Protein AF-A0A0R1Q2J9-F1 (afdb_monomer_lite)

pLDDT: mean 73.63, std 17.87, range [27.8, 95.81]

Sequence (312 aa):
MILTTNYDLLLEKVFPQYDSYIGQDSIKSNLNDFRIMKIHGSVNDPKSIVIDAADYNEFSVRQEYMVAKLLTYFVEYPIIFLGYSVSDDNIKKILNSVKKIMTSPKNVSIPKLENIFFVEWNDKQNPVLDSIPSEKIIDLGNGNGVKVNYIYLDEFKNLFTYISQNSIDVGVLKTVNKTIDNIIKSSSITNLEVDVASINYLKNPQMFLSLLQKPDMMLSLSTLKSANQLASEFPFTPTELAKKTHYSNWQLLYKDIDAISKKYSVDIRGTNNQFHASISGGINRYSKVALNLLLDHHNDESLAKYFVKSKQ

Foldseek 3Di:
DAEDCDAECPCCVVCVVAAEDFADPCVPDPDDPRHYYHHQGYPVDVVSHQDDPVSCVVSVVSVVVVLVSVLVVLQVAADEADPDDLPDLSNLVSVVVNCVVVDDPPDPDAEESERYEYEDEDPDPDDPVVPDDLWDWRDSDPPHTHIYGYHYDNDCVVVVCVVPVPDQDVVLVVLVVVVVVVQVVQVVPDDDPRPCVVVVCVVDVVSVVVLSPDPVVVVVSVVPDPLVVVCVQFVDFLQRLCVLLVHPGSVVVVVVLVVVCVVLVHDLQDAPDNFWHQDPPRGITGGVLVSVLSNCVVVVHDNVVSVDPPPD

Structure (mmCIF, N/CA/C/O backbone):
data_AF-A0A0R1Q2J9-F1
#
_entry.id   AF-A0A0R1Q2J9-F1
#
loop_
_atom_site.group_PDB
_atom_site.id
_atom_site.type_symbol
_atom_site.label_atom_id
_atom_site.label_alt_id
_atom_site.label_comp_id
_atom_site.label_asym_id
_atom_site.label_entity_id
_atom_site.label_seq_id
_atom_site.pdbx_PDB_ins_code
_atom_site.Cartn_x
_atom_site.Cartn_y
_atom_site.Cartn_z
_atom_site.occupancy
_atom_site.B_iso_or_equiv
_atom_site.auth_seq_id
_atom_site.auth_comp_id
_atom_site.auth_asym_id
_atom_site.auth_atom_id
_atom_site.pdbx_PDB_model_num
ATOM 1 N N . MET A 1 1 ? 1.074 1.468 -1.970 1.00 83.88 1 MET A N 1
ATOM 2 C CA . MET A 1 1 ? 0.633 1.835 -3.334 1.00 83.88 1 MET A CA 1
ATOM 3 C C . MET A 1 1 ? 1.174 0.841 -4.354 1.00 83.88 1 MET A C 1
ATOM 5 O O . MET A 1 1 ? 2.308 0.411 -4.201 1.00 83.88 1 MET A O 1
ATOM 9 N N . ILE A 1 2 ? 0.381 0.485 -5.366 1.00 89.75 2 ILE A N 1
ATOM 10 C CA . ILE A 1 2 ? 0.801 -0.310 -6.530 1.00 89.75 2 ILE A CA 1
ATOM 11 C C . ILE A 1 2 ? 0.569 0.540 -7.781 1.00 89.75 2 ILE A C 1
ATOM 13 O O . ILE A 1 2 ? -0.536 1.041 -7.982 1.00 89.75 2 ILE A O 1
ATOM 17 N N . LEU A 1 3 ? 1.598 0.704 -8.608 1.00 88.19 3 LEU A N 1
ATOM 18 C CA . LEU A 1 3 ? 1.521 1.381 -9.902 1.00 88.19 3 LEU A CA 1
ATOM 19 C C . LEU A 1 3 ? 1.681 0.334 -11.003 1.00 88.19 3 LEU A C 1
ATOM 21 O O . LEU A 1 3 ? 2.591 -0.488 -10.926 1.00 88.19 3 LEU A O 1
ATOM 25 N N . THR A 1 4 ? 0.815 0.345 -12.013 1.00 89.19 4 THR A N 1
ATOM 26 C CA . THR A 1 4 ? 0.883 -0.627 -13.106 1.00 89.19 4 THR A CA 1
ATOM 27 C C . THR A 1 4 ? 0.534 -0.016 -14.457 1.00 89.19 4 THR A C 1
ATOM 29 O O . THR A 1 4 ? -0.318 0.868 -14.572 1.00 89.19 4 THR A O 1
ATOM 32 N N . THR A 1 5 ? 1.199 -0.523 -15.489 1.00 87.56 5 THR A N 1
ATOM 33 C CA . THR A 1 5 ? 0.879 -0.310 -16.904 1.00 87.56 5 THR A CA 1
ATOM 34 C C . THR A 1 5 ? 0.039 -1.456 -17.475 1.00 87.56 5 THR A C 1
ATOM 36 O O . THR A 1 5 ? -0.272 -1.445 -18.660 1.00 87.56 5 THR A O 1
ATOM 39 N N . ASN A 1 6 ? -0.314 -2.455 -16.657 1.00 92.00 6 ASN A N 1
ATOM 40 C CA . ASN A 1 6 ? -1.120 -3.593 -17.082 1.00 92.00 6 ASN A CA 1
ATOM 41 C C . ASN A 1 6 ? -2.603 -3.216 -17.151 1.00 92.00 6 ASN A C 1
ATOM 43 O O . ASN A 1 6 ? -3.129 -2.510 -16.286 1.00 92.00 6 ASN A O 1
ATOM 47 N N . TYR A 1 7 ? -3.294 -3.749 -18.158 1.00 94.06 7 TYR A N 1
ATOM 48 C CA . TYR A 1 7 ? -4.704 -3.446 -18.409 1.00 94.06 7 TYR A CA 1
ATOM 49 C C . TYR A 1 7 ? -5.664 -4.370 -17.641 1.00 94.06 7 TYR A C 1
ATOM 51 O O . TYR A 1 7 ? -6.801 -3.980 -17.371 1.00 94.06 7 TYR A O 1
ATOM 59 N N . ASP A 1 8 ? -5.234 -5.582 -17.282 1.00 95.81 8 ASP A N 1
ATOM 60 C CA . ASP A 1 8 ? -6.052 -6.638 -16.665 1.00 95.81 8 ASP A CA 1
ATOM 61 C C . ASP A 1 8 ? -6.443 -6.356 -15.201 1.00 95.81 8 ASP A C 1
ATOM 63 O O . ASP A 1 8 ? -5.958 -5.405 -14.602 1.00 95.81 8 ASP A O 1
ATOM 67 N N . LEU A 1 9 ? -7.335 -7.174 -14.625 1.00 95.56 9 LEU A N 1
ATOM 68 C CA . LEU A 1 9 ? -7.875 -6.986 -13.266 1.00 95.56 9 LEU A CA 1
ATOM 69 C C . LEU A 1 9 ? -7.243 -7.898 -12.199 1.00 95.56 9 LEU A C 1
ATOM 71 O O . LEU A 1 9 ? -7.881 -8.191 -11.183 1.00 95.56 9 LEU A O 1
ATOM 75 N N . LEU A 1 10 ? -6.056 -8.459 -12.446 1.00 95.69 10 LEU A N 1
ATOM 76 C CA . LEU A 1 10 ? -5.452 -9.426 -11.527 1.00 95.69 10 LEU A CA 1
ATOM 77 C C . LEU A 1 10 ? -5.180 -8.802 -10.154 1.00 95.69 10 LEU A C 1
ATOM 79 O O . LEU A 1 10 ? -5.503 -9.406 -9.133 1.00 95.69 10 LEU A O 1
ATOM 83 N N . LEU A 1 11 ? -4.627 -7.590 -10.125 1.00 93.62 11 LEU A N 1
ATOM 84 C CA . LEU A 1 11 ? -4.278 -6.904 -8.881 1.00 93.62 11 LEU A CA 1
ATOM 85 C C . LEU A 1 11 ? -5.519 -6.592 -8.045 1.00 93.62 11 LEU A C 1
ATOM 87 O O . LEU A 1 11 ? -5.505 -6.777 -6.835 1.00 93.62 11 LEU A O 1
ATOM 91 N N . GLU A 1 12 ? -6.610 -6.183 -8.680 1.00 93.50 12 GLU A N 1
ATOM 92 C CA . GLU A 1 12 ? -7.884 -5.889 -8.029 1.00 93.50 12 GLU A CA 1
ATOM 93 C C . GLU A 1 12 ? -8.514 -7.151 -7.427 1.00 93.50 12 GLU A C 1
ATOM 95 O O . GLU A 1 12 ? -9.120 -7.095 -6.359 1.00 93.50 12 GLU A O 1
ATOM 100 N N . LYS A 1 13 ? -8.336 -8.307 -8.081 1.00 94.19 13 LYS A N 1
ATOM 101 C CA . LYS A 1 13 ? -8.788 -9.605 -7.560 1.00 94.19 13 LYS A CA 1
ATOM 102 C C . LYS A 1 13 ? -7.947 -10.082 -6.378 1.00 94.19 13 LYS A C 1
ATOM 104 O O . LYS A 1 13 ? -8.501 -10.623 -5.427 1.00 94.19 13 LYS A O 1
ATOM 109 N N . VAL A 1 14 ? -6.626 -9.905 -6.443 1.00 91.56 14 VAL A N 1
ATOM 110 C CA . VAL A 1 14 ? -5.696 -10.317 -5.377 1.00 91.56 14 VAL A CA 1
ATOM 111 C C . VAL A 1 14 ? -5.778 -9.375 -4.172 1.00 91.56 14 VAL A C 1
ATOM 113 O O . VAL A 1 14 ? -5.671 -9.819 -3.032 1.00 91.56 14 VAL A O 1
ATOM 116 N N . PHE A 1 15 ? -6.023 -8.085 -4.407 1.00 89.25 15 PHE A N 1
ATOM 117 C CA . PHE A 1 15 ? -6.072 -7.042 -3.386 1.00 89.25 15 PHE A CA 1
ATOM 118 C C . PHE A 1 15 ? -7.434 -6.325 -3.371 1.00 89.25 15 PHE A C 1
ATOM 120 O O . PHE A 1 15 ? -7.496 -5.116 -3.609 1.00 89.25 15 PHE A O 1
ATOM 127 N N . PRO A 1 16 ? -8.536 -7.015 -3.022 1.00 87.75 16 PRO A N 1
ATOM 128 C CA . PRO A 1 16 ? -9.886 -6.440 -3.073 1.00 87.75 16 PRO A CA 1
ATOM 129 C C . PRO A 1 16 ? -10.082 -5.260 -2.110 1.00 87.75 16 PRO A C 1
ATOM 131 O O . PRO A 1 16 ? -11.017 -4.478 -2.252 1.00 87.75 16 PRO A O 1
ATOM 134 N N . GLN A 1 17 ? -9.203 -5.124 -1.114 1.00 82.25 17 GLN A N 1
ATOM 135 C CA . GLN A 1 17 ? -9.223 -4.020 -0.160 1.00 82.25 17 GLN A CA 1
ATOM 136 C C . GLN A 1 17 ? -8.559 -2.741 -0.690 1.00 82.25 17 GLN A C 1
ATOM 138 O O . GLN A 1 17 ? -8.665 -1.707 -0.034 1.00 82.25 17 GLN A O 1
ATOM 143 N N . TYR A 1 18 ? -7.860 -2.775 -1.828 1.00 86.69 18 TYR A N 1
ATOM 144 C CA . TYR A 1 18 ? -7.212 -1.598 -2.408 1.00 86.69 18 TYR A CA 1
ATOM 145 C C . TYR A 1 18 ? -8.195 -0.829 -3.284 1.00 86.69 18 TYR A C 1
ATOM 147 O O . TYR A 1 18 ? -8.972 -1.417 -4.031 1.00 86.69 18 TYR A O 1
ATOM 155 N N . ASP A 1 19 ? -8.126 0.500 -3.225 1.00 84.88 19 ASP A N 1
ATOM 156 C CA . ASP A 1 19 ? -8.897 1.320 -4.159 1.00 84.88 19 ASP A CA 1
ATOM 157 C C . ASP A 1 19 ? -8.181 1.310 -5.518 1.00 84.88 19 ASP A C 1
ATOM 159 O O . ASP A 1 19 ? -6.993 1.637 -5.593 1.00 84.88 19 ASP A O 1
ATOM 163 N N . SER A 1 20 ? -8.879 0.905 -6.581 1.00 88.06 20 SER A N 1
ATOM 164 C CA . SER A 1 20 ? -8.341 0.892 -7.946 1.00 88.06 20 SER A CA 1
ATOM 165 C C . SER A 1 20 ? -8.750 2.155 -8.690 1.00 88.06 20 SER A C 1
ATOM 167 O O . SER A 1 20 ? -9.920 2.542 -8.684 1.00 88.06 20 SER A O 1
ATOM 169 N N . TYR A 1 21 ? -7.782 2.789 -9.344 1.00 86.88 21 TYR A N 1
ATOM 170 C CA . TYR A 1 21 ? -7.982 4.002 -10.116 1.00 86.88 21 TYR A CA 1
ATOM 171 C C . TYR A 1 21 ? -7.417 3.844 -11.522 1.00 86.88 21 TYR A C 1
ATOM 173 O O . TYR A 1 21 ? -6.274 3.418 -11.707 1.00 86.88 21 TYR A O 1
ATOM 181 N N . ILE A 1 22 ? -8.222 4.238 -12.504 1.00 86.69 22 ILE A N 1
ATOM 182 C CA . ILE A 1 22 ? -7.885 4.190 -13.924 1.00 86.69 22 ILE A CA 1
ATOM 183 C C . ILE A 1 22 ? -7.423 5.580 -14.362 1.00 86.69 22 ILE A C 1
ATOM 185 O O . ILE A 1 22 ? -8.063 6.585 -14.045 1.00 86.69 22 ILE A O 1
ATOM 189 N N . GLY A 1 23 ? -6.301 5.635 -15.076 1.00 76.69 23 GLY A N 1
ATOM 190 C CA . GLY A 1 23 ? -5.735 6.883 -15.568 1.00 76.69 23 GLY A CA 1
ATOM 191 C C . GLY A 1 23 ? -5.199 7.785 -14.452 1.00 76.69 23 GLY A C 1
ATOM 192 O O . GLY A 1 23 ? -4.792 7.336 -13.378 1.00 76.69 23 GLY A O 1
ATOM 193 N N . GLN A 1 24 ? -5.163 9.087 -14.736 1.00 64.44 24 GLN A N 1
ATOM 194 C CA . GLN A 1 24 ? -4.404 10.065 -13.950 1.00 64.44 24 GLN A CA 1
ATOM 195 C C . GLN A 1 24 ? -5.263 10.974 -13.050 1.00 64.44 24 GLN A C 1
ATOM 197 O O . GLN A 1 24 ? -4.723 11.752 -12.264 1.00 64.44 24 GLN A O 1
ATOM 202 N N . ASP A 1 25 ? -6.595 10.881 -13.102 1.00 58.81 25 ASP A N 1
ATOM 203 C CA . ASP A 1 25 ? -7.476 11.785 -12.340 1.00 58.81 25 ASP A CA 1
ATOM 204 C C . ASP A 1 25 ? -7.441 11.535 -10.822 1.00 58.81 25 ASP A C 1
ATOM 206 O O . ASP A 1 25 ? -7.652 12.447 -10.019 1.00 58.81 25 ASP A O 1
ATOM 210 N N . SER A 1 26 ? -7.056 10.328 -10.406 1.00 56.25 26 SER A N 1
ATOM 211 C CA . SER A 1 26 ? -6.885 9.947 -8.997 1.00 56.25 26 SER A CA 1
ATOM 212 C C . SER A 1 26 ? -5.698 10.622 -8.305 1.00 56.25 26 SER A C 1
ATOM 214 O O . SER A 1 26 ? -5.668 10.721 -7.073 1.00 56.25 26 SER A O 1
ATOM 216 N N . ILE A 1 27 ? -4.746 11.142 -9.085 1.00 56.78 27 ILE A N 1
ATOM 217 C CA . ILE A 1 27 ? -3.538 11.825 -8.610 1.00 56.78 27 ILE A CA 1
ATOM 218 C C . ILE A 1 27 ? -3.907 13.129 -7.889 1.00 56.78 27 ILE A C 1
ATOM 220 O O . ILE A 1 27 ? -3.200 13.536 -6.971 1.00 56.78 27 ILE A O 1
ATOM 224 N N . LYS A 1 28 ? -5.051 13.744 -8.215 1.00 51.94 28 LYS A N 1
ATOM 225 C CA . LYS A 1 28 ? -5.539 14.990 -7.592 1.00 51.94 28 LYS A CA 1
ATOM 226 C C . LYS A 1 28 ? -6.112 14.803 -6.185 1.00 51.94 28 LYS A C 1
ATOM 228 O O . LYS A 1 28 ? -6.358 15.779 -5.486 1.00 51.94 28 LYS A O 1
ATOM 233 N N . SER A 1 29 ? -6.339 13.564 -5.765 1.00 52.12 29 SER A N 1
ATOM 234 C CA . SER A 1 29 ? -7.028 13.261 -4.517 1.00 52.12 29 SER A CA 1
ATOM 235 C C . SER A 1 29 ? -6.038 12.904 -3.393 1.00 52.12 29 SER A C 1
ATOM 237 O O . SER A 1 29 ? -5.122 12.097 -3.588 1.00 52.12 29 SER A O 1
ATOM 239 N N . ASN A 1 30 ? -6.230 13.471 -2.193 1.00 51.28 30 ASN A N 1
ATOM 240 C CA . ASN A 1 30 ? -5.484 13.149 -0.956 1.00 51.28 30 ASN A CA 1
ATOM 241 C C . ASN A 1 30 ? -5.800 11.733 -0.412 1.00 51.28 30 ASN A C 1
ATOM 243 O O . ASN A 1 30 ? -5.660 11.458 0.775 1.00 51.28 30 ASN A O 1
ATOM 247 N N . LEU A 1 31 ? -6.296 10.829 -1.259 1.00 50.84 31 LEU A N 1
ATOM 248 C CA . LEU A 1 31 ? -7.012 9.628 -0.840 1.00 50.84 31 LEU A CA 1
ATOM 249 C C . LEU A 1 31 ? -6.079 8.438 -0.611 1.00 50.84 31 LEU A C 1
ATOM 251 O O . LEU A 1 31 ? -5.967 7.588 -1.482 1.00 50.84 31 LEU A O 1
ATOM 255 N N . ASN A 1 32 ? -5.475 8.348 0.575 1.00 56.25 32 ASN A N 1
ATOM 256 C CA . ASN A 1 32 ? -4.875 7.131 1.150 1.00 56.25 32 ASN A CA 1
ATOM 257 C C . ASN A 1 32 ? -3.694 6.482 0.373 1.00 56.25 32 ASN A C 1
ATOM 259 O O . ASN A 1 32 ? -3.635 6.452 -0.857 1.00 56.25 32 ASN A O 1
ATOM 263 N N . ASP A 1 33 ? -2.751 5.874 1.096 1.00 64.94 33 ASP A N 1
ATOM 264 C CA . ASP A 1 33 ? -1.560 5.225 0.504 1.00 64.94 33 ASP A CA 1
ATOM 265 C C . ASP A 1 33 ? -1.828 3.804 -0.055 1.00 64.94 33 ASP A C 1
ATOM 267 O O . ASP A 1 33 ? -0.962 3.163 -0.671 1.00 64.94 33 ASP A O 1
ATOM 271 N N . PHE A 1 34 ? -3.062 3.310 0.109 1.00 74.56 34 PHE A N 1
ATOM 272 C CA . PHE A 1 34 ? -3.503 1.951 -0.238 1.00 74.56 34 PHE A CA 1
ATOM 273 C C . PHE A 1 34 ? -4.303 1.905 -1.545 1.00 74.56 34 PHE A C 1
ATOM 275 O O . PHE A 1 34 ? -5.505 1.631 -1.556 1.00 74.56 34 PHE A O 1
ATOM 282 N N . ARG A 1 35 ? -3.631 2.195 -2.660 1.00 82.69 35 ARG A N 1
ATOM 283 C CA . ARG A 1 35 ? -4.258 2.261 -3.987 1.00 82.69 35 ARG A CA 1
ATOM 284 C C . ARG A 1 35 ? -3.525 1.453 -5.052 1.00 82.69 35 ARG A C 1
ATOM 286 O O . ARG A 1 35 ? -2.304 1.298 -4.962 1.00 82.69 35 ARG A O 1
ATOM 293 N N . ILE A 1 36 ? -4.278 0.988 -6.046 1.00 89.94 36 ILE A N 1
ATOM 294 C CA . ILE A 1 36 ? -3.793 0.469 -7.329 1.00 89.94 36 ILE A CA 1
ATOM 295 C C . ILE A 1 36 ? -4.019 1.566 -8.371 1.00 89.94 36 ILE A C 1
ATOM 297 O O . ILE A 1 36 ? -5.134 2.056 -8.533 1.00 89.94 36 ILE A O 1
ATOM 301 N N . MET A 1 37 ? -2.962 1.975 -9.060 1.00 88.00 37 MET A N 1
ATOM 302 C CA . MET A 1 37 ? -3.009 3.004 -10.094 1.00 88.00 37 MET A CA 1
ATOM 303 C C . MET A 1 37 ? -2.663 2.397 -11.446 1.00 88.00 37 MET A C 1
ATOM 305 O O . MET A 1 37 ? -1.539 1.935 -11.648 1.00 88.00 37 MET A O 1
ATOM 309 N N . LYS A 1 38 ? -3.625 2.424 -12.369 1.00 89.50 38 LYS A N 1
ATOM 310 C CA . LYS A 1 38 ? -3.498 1.862 -13.716 1.00 89.50 38 LYS A CA 1
ATOM 311 C C . LYS A 1 38 ? -3.287 2.981 -14.714 1.00 89.50 38 LYS A C 1
ATOM 313 O O . LYS A 1 38 ? -4.237 3.584 -15.215 1.00 89.50 38 LYS A O 1
ATOM 318 N N . ILE A 1 39 ? -2.023 3.305 -14.943 1.00 85.19 39 ILE A N 1
ATOM 319 C CA . ILE A 1 39 ? -1.654 4.534 -15.645 1.00 85.19 39 ILE A CA 1
ATOM 320 C C . ILE A 1 39 ? -1.839 4.438 -17.151 1.00 85.19 39 ILE A C 1
ATOM 322 O O . ILE A 1 39 ? -2.045 5.465 -17.771 1.00 85.19 39 ILE A O 1
ATOM 326 N N . HIS A 1 40 ? -1.840 3.240 -17.733 1.00 86.75 40 HIS A N 1
ATOM 327 C CA . HIS A 1 40 ? -2.132 3.044 -19.159 1.00 86.75 40 HIS A CA 1
ATOM 328 C C . HIS A 1 40 ? -3.585 2.614 -19.402 1.00 86.75 40 HIS A C 1
ATOM 330 O O . HIS A 1 40 ? -3.896 2.037 -20.435 1.00 86.75 40 HIS A O 1
ATOM 336 N N . GLY A 1 41 ? -4.482 2.855 -18.445 1.00 88.94 41 GLY A N 1
ATOM 337 C CA . GLY A 1 41 ? -5.881 2.465 -18.564 1.00 88.94 41 GLY A CA 1
ATOM 338 C C . GLY A 1 41 ? -6.172 1.044 -18.083 1.00 88.94 41 GLY A C 1
ATOM 339 O O . GLY A 1 41 ? -5.372 0.406 -17.397 1.00 88.94 41 GLY A O 1
ATOM 340 N N . SER A 1 42 ? -7.374 0.557 -18.381 1.00 93.69 42 SER A N 1
ATOM 341 C CA . SER A 1 42 ? -7.877 -0.722 -17.873 1.00 93.69 42 SER A CA 1
ATOM 342 C C . SER A 1 42 ? -8.869 -1.355 -18.839 1.00 93.69 42 SER A C 1
ATOM 344 O O . SER A 1 42 ? -9.627 -0.653 -19.498 1.00 93.69 42 SER A O 1
ATOM 346 N N . VAL A 1 43 ? -8.964 -2.686 -18.833 1.00 94.88 43 VAL A N 1
ATOM 347 C CA . VAL A 1 43 ? -10.002 -3.421 -19.581 1.00 94.88 43 VAL A CA 1
ATOM 348 C C . VAL A 1 43 ? -11.431 -3.061 -19.153 1.00 94.88 43 VAL A C 1
ATOM 350 O O . VAL A 1 43 ? -12.362 -3.251 -19.926 1.00 94.88 43 VAL A O 1
ATOM 353 N N . ASN A 1 44 ? -11.610 -2.516 -17.943 1.00 93.06 44 ASN A N 1
ATOM 354 C CA . ASN A 1 44 ? -12.907 -2.017 -17.469 1.00 93.06 44 ASN A CA 1
ATOM 355 C C . ASN A 1 44 ? -13.307 -0.667 -18.078 1.00 93.06 44 ASN A C 1
ATOM 357 O O . ASN A 1 44 ? -14.483 -0.318 -18.039 1.00 93.06 44 ASN A O 1
ATOM 361 N N . ASP A 1 45 ? -12.352 0.085 -18.623 1.00 91.25 45 ASP A N 1
ATOM 362 C CA . ASP A 1 45 ? -12.610 1.322 -19.357 1.00 91.25 45 ASP A CA 1
ATOM 363 C C . ASP A 1 45 ? -11.728 1.356 -20.613 1.00 91.25 45 ASP A C 1
ATOM 365 O O . ASP A 1 45 ? -10.657 1.970 -20.608 1.00 91.25 45 ASP A O 1
ATOM 369 N N . PRO A 1 46 ? -12.146 0.688 -21.702 1.00 91.50 46 PRO A N 1
ATOM 370 C CA . PRO A 1 46 ? -11.330 0.567 -22.905 1.00 91.50 46 PRO A CA 1
ATOM 371 C C . PRO A 1 46 ? -10.916 1.905 -23.528 1.00 91.50 46 PRO A C 1
ATOM 373 O O . PRO A 1 46 ? -9.891 1.964 -24.192 1.00 91.50 46 PRO A O 1
ATOM 376 N N . LYS A 1 47 ? -11.677 2.986 -23.300 1.00 89.19 47 LYS A N 1
ATOM 377 C CA . LYS A 1 47 ? -11.351 4.326 -23.817 1.00 89.19 47 LYS A CA 1
ATOM 378 C C . LYS A 1 47 ? -10.172 4.977 -23.094 1.00 89.19 47 LYS A C 1
ATOM 380 O O . LYS A 1 47 ? -9.627 5.951 -23.591 1.00 89.19 47 LYS A O 1
ATOM 385 N N . SER A 1 48 ? -9.811 4.466 -21.920 1.00 88.19 48 SER A N 1
ATOM 386 C CA . SER A 1 48 ? -8.661 4.931 -21.141 1.00 88.19 48 SER A CA 1
ATOM 387 C C . SER A 1 48 ? -7.341 4.265 -21.540 1.00 88.19 48 SER A C 1
ATOM 389 O O . SER A 1 48 ? -6.298 4.637 -21.002 1.00 88.19 48 SER A O 1
ATOM 391 N N . ILE A 1 49 ? -7.390 3.239 -22.400 1.00 90.75 49 ILE A N 1
ATOM 392 C CA . ILE A 1 49 ? -6.221 2.438 -22.761 1.00 90.75 49 ILE A CA 1
ATOM 393 C C . ILE A 1 49 ? -5.250 3.284 -23.579 1.00 90.75 49 ILE A C 1
ATOM 395 O O . ILE A 1 49 ? -5.641 3.897 -24.563 1.00 90.75 49 ILE A O 1
ATOM 399 N N . VAL A 1 50 ? -3.982 3.274 -23.171 1.00 86.62 50 VAL A N 1
ATOM 400 C CA . VAL A 1 50 ? -2.881 3.923 -23.889 1.00 86.62 50 VAL A CA 1
ATOM 401 C C . VAL A 1 50 ? -2.071 2.842 -24.584 1.00 86.62 50 VAL A C 1
ATOM 403 O O . VAL A 1 50 ? -1.399 2.066 -23.903 1.00 86.62 50 VAL A O 1
ATOM 406 N N . ILE A 1 51 ? -2.143 2.763 -25.913 1.00 88.44 51 ILE A N 1
ATOM 407 C CA . ILE A 1 51 ? -1.457 1.705 -26.667 1.00 88.44 51 ILE A CA 1
ATOM 408 C C . ILE A 1 51 ? -0.750 2.212 -27.920 1.00 88.44 51 ILE A C 1
ATOM 410 O O . ILE A 1 51 ? 0.324 1.700 -28.245 1.00 88.44 51 ILE A O 1
ATOM 414 N N . ASP A 1 52 ? -1.311 3.203 -28.613 1.00 86.88 52 ASP A N 1
ATOM 415 C CA . ASP A 1 52 ? -0.744 3.712 -29.857 1.00 86.88 52 ASP A CA 1
ATOM 416 C C . ASP A 1 52 ? -0.036 5.066 -29.689 1.00 86.88 52 ASP A C 1
ATOM 418 O O . ASP A 1 52 ? -0.086 5.720 -28.648 1.00 86.88 52 ASP A O 1
ATOM 422 N N . ALA A 1 53 ? 0.683 5.492 -30.729 1.00 84.75 53 ALA A N 1
ATOM 423 C CA . ALA A 1 53 ? 1.461 6.727 -30.685 1.00 84.75 53 ALA A CA 1
ATOM 424 C C . ALA A 1 53 ? 0.600 7.983 -30.449 1.00 84.75 53 ALA A C 1
ATOM 426 O O . ALA A 1 53 ? 1.092 8.947 -29.860 1.00 84.75 53 ALA A O 1
ATOM 427 N N . ALA A 1 54 ? -0.655 7.996 -30.907 1.00 85.06 54 ALA A N 1
ATOM 428 C CA . ALA A 1 54 ? -1.562 9.112 -30.669 1.00 85.06 54 ALA A CA 1
ATOM 429 C C . ALA A 1 54 ? -1.969 9.157 -29.192 1.00 85.06 54 ALA A C 1
ATOM 431 O O . ALA A 1 54 ? -1.871 10.223 -28.579 1.00 85.06 54 ALA A O 1
ATOM 432 N N . ASP A 1 55 ? -2.286 8.001 -28.603 1.00 82.44 55 ASP A N 1
ATOM 433 C CA . ASP A 1 55 ? -2.573 7.882 -27.174 1.00 82.44 55 ASP A CA 1
ATOM 434 C C . ASP A 1 55 ? -1.380 8.351 -26.336 1.00 82.44 55 ASP A C 1
ATOM 436 O O . ASP A 1 55 ? -1.541 9.127 -25.397 1.00 82.44 55 ASP A O 1
ATOM 440 N N . TYR A 1 56 ? -0.157 7.934 -26.689 1.00 78.75 56 TYR A N 1
ATOM 441 C CA . TYR A 1 56 ? 1.059 8.364 -25.991 1.00 78.75 56 TYR A CA 1
ATOM 442 C C . TYR A 1 56 ? 1.285 9.877 -26.083 1.00 78.75 56 TYR A C 1
ATOM 444 O O . TYR A 1 56 ? 1.716 10.491 -25.104 1.00 78.75 56 TYR A O 1
ATOM 452 N N . ASN A 1 57 ? 0.976 10.496 -27.225 1.00 79.88 57 ASN A N 1
ATOM 453 C CA . ASN A 1 57 ? 1.082 11.945 -27.384 1.00 79.88 57 ASN A CA 1
ATOM 454 C C . ASN A 1 57 ? 0.072 12.681 -26.493 1.00 79.88 57 ASN A C 1
ATOM 456 O O . ASN A 1 57 ? 0.458 13.623 -25.799 1.00 79.88 57 ASN A O 1
ATOM 460 N N . GLU A 1 58 ? -1.184 12.232 -26.439 1.00 75.94 58 GLU A N 1
ATOM 461 C CA . GLU A 1 58 ? -2.197 12.802 -25.539 1.00 75.94 58 GLU A CA 1
ATOM 462 C C . GLU A 1 58 ? -1.846 12.560 -24.059 1.00 75.94 58 GLU A C 1
ATOM 464 O O . GLU A 1 58 ? -2.003 13.438 -23.203 1.00 75.94 58 GLU A O 1
ATOM 469 N N . PHE A 1 59 ? -1.290 11.386 -23.762 1.00 72.69 59 PHE A N 1
ATOM 470 C CA . PHE A 1 59 ? -0.866 10.984 -22.428 1.00 72.69 59 PHE A CA 1
ATOM 471 C C . PHE A 1 59 ? 0.337 11.785 -21.913 1.00 72.69 59 PHE A C 1
ATOM 473 O O . PHE A 1 59 ? 0.390 12.109 -20.721 1.00 72.69 59 PHE A O 1
ATOM 480 N N . SER A 1 60 ? 1.282 12.134 -22.793 1.00 69.06 60 SER A N 1
ATOM 481 C CA . SER A 1 60 ? 2.553 12.789 -22.446 1.00 69.06 60 SER A CA 1
ATOM 482 C C . SER A 1 60 ? 2.372 14.092 -21.658 1.00 69.06 60 SER A C 1
ATOM 484 O O . SER A 1 60 ? 3.060 14.314 -20.662 1.00 69.06 60 SER A O 1
ATOM 486 N N . VAL A 1 61 ? 1.374 14.907 -22.018 1.00 62.91 61 VAL A N 1
ATOM 487 C CA . VAL A 1 61 ? 1.079 16.190 -21.354 1.00 62.91 61 VAL A CA 1
ATOM 488 C C . VAL A 1 61 ? 0.659 15.986 -19.897 1.00 62.91 61 VAL A C 1
ATOM 490 O O . VAL A 1 61 ? 0.992 16.781 -19.021 1.00 62.91 61 VAL A O 1
ATOM 493 N N . ARG A 1 62 ? -0.071 14.906 -19.606 1.00 66.12 62 ARG A N 1
ATOM 494 C CA . ARG A 1 62 ? -0.521 14.599 -18.241 1.00 66.12 62 ARG A CA 1
ATOM 495 C C . ARG A 1 62 ? 0.554 13.830 -17.451 1.00 66.12 62 ARG A C 1
ATOM 497 O O . ARG A 1 62 ? 0.684 14.012 -16.239 1.00 66.12 62 ARG A O 1
ATOM 504 N N . GLN A 1 63 ? 1.383 13.044 -18.146 1.00 69.50 63 GLN A N 1
ATOM 505 C CA . GLN A 1 63 ? 2.474 12.245 -17.579 1.00 69.50 63 GLN A CA 1
ATOM 506 C C . GLN A 1 63 ? 3.464 13.076 -16.747 1.00 69.50 63 GLN A C 1
ATOM 508 O O . GLN A 1 63 ? 3.921 12.597 -15.710 1.00 69.50 63 GLN A O 1
ATOM 513 N N . GLU A 1 64 ? 3.772 14.315 -17.141 1.00 71.19 64 GLU A N 1
ATOM 514 C CA . GLU A 1 64 ? 4.710 15.179 -16.405 1.00 71.19 64 GLU A CA 1
ATOM 515 C C . GLU A 1 64 ? 4.257 15.451 -14.963 1.00 71.19 64 GLU A C 1
ATOM 517 O O . GLU A 1 64 ? 5.053 15.346 -14.026 1.00 71.19 64 GLU A O 1
ATOM 522 N N . TYR A 1 65 ? 2.964 15.723 -14.759 1.00 72.62 65 TYR A N 1
ATOM 523 C CA . TYR A 1 65 ? 2.398 15.945 -13.427 1.00 72.62 65 TYR A CA 1
ATOM 524 C C . TYR A 1 65 ? 2.461 14.679 -12.567 1.00 72.62 65 TYR A C 1
ATOM 526 O O . TYR A 1 65 ? 2.838 14.726 -11.393 1.00 72.62 65 TYR A O 1
ATOM 534 N N . MET A 1 66 ? 2.131 13.529 -13.161 1.00 73.00 66 MET A N 1
ATOM 535 C CA . MET A 1 66 ? 2.232 12.236 -12.491 1.00 73.00 66 MET A CA 1
ATOM 536 C C . MET A 1 66 ? 3.672 11.931 -12.081 1.00 73.00 66 MET A C 1
ATOM 538 O O . MET A 1 66 ? 3.909 11.557 -10.936 1.00 73.00 66 MET A O 1
ATOM 542 N N . VAL A 1 67 ? 4.632 12.121 -12.986 1.00 74.00 67 VAL A N 1
ATOM 543 C CA . VAL A 1 67 ? 6.059 11.913 -12.716 1.00 74.00 67 VAL A CA 1
ATOM 544 C C . VAL A 1 67 ? 6.538 12.832 -11.594 1.00 74.00 67 VAL A C 1
ATOM 546 O O . VAL A 1 67 ? 7.214 12.360 -10.684 1.00 74.00 67 VAL A O 1
ATOM 549 N N . ALA A 1 68 ? 6.145 14.109 -11.601 1.00 76.06 68 ALA A N 1
ATOM 550 C CA . ALA A 1 68 ? 6.498 15.054 -10.544 1.00 76.06 68 ALA A CA 1
ATOM 551 C C . ALA A 1 68 ? 5.956 14.628 -9.169 1.00 76.06 68 ALA A C 1
ATOM 553 O O . ALA A 1 68 ? 6.679 14.707 -8.177 1.00 76.06 68 ALA A O 1
ATOM 554 N N . LYS A 1 69 ? 4.715 14.125 -9.100 1.00 75.31 69 LYS A N 1
ATOM 555 C CA . LYS A 1 69 ? 4.148 13.615 -7.843 1.00 75.31 69 LYS A CA 1
ATOM 556 C C . LYS A 1 69 ? 4.761 12.280 -7.424 1.00 75.31 69 LYS A C 1
ATOM 558 O O . LYS A 1 69 ? 4.955 12.046 -6.240 1.00 75.31 69 LYS A O 1
ATOM 563 N N . LEU A 1 70 ? 5.082 11.402 -8.372 1.00 78.00 70 LEU A N 1
ATOM 564 C CA . LEU A 1 70 ? 5.770 10.148 -8.073 1.00 78.00 70 LEU A CA 1
ATOM 565 C C . LEU A 1 70 ? 7.187 10.401 -7.558 1.00 78.00 70 LEU A C 1
ATOM 567 O O . LEU A 1 70 ? 7.640 9.668 -6.690 1.00 78.00 70 LEU A O 1
ATOM 571 N N . LEU A 1 71 ? 7.861 11.456 -8.022 1.00 81.25 71 LEU A N 1
ATOM 572 C CA . LEU A 1 71 ? 9.218 11.806 -7.605 1.00 81.25 71 LEU A CA 1
ATOM 573 C C . LEU A 1 71 ? 9.381 11.872 -6.079 1.00 81.25 71 LEU A C 1
ATOM 575 O O . LEU A 1 71 ? 10.399 11.417 -5.566 1.00 81.25 71 LEU A O 1
ATOM 579 N N . THR A 1 72 ? 8.384 12.390 -5.354 1.00 79.94 72 THR A N 1
ATOM 580 C CA . THR A 1 72 ? 8.427 12.439 -3.883 1.00 79.94 72 THR A CA 1
ATOM 581 C C . THR A 1 72 ? 8.433 11.031 -3.297 1.00 79.94 72 THR A C 1
ATOM 583 O O . THR A 1 72 ? 9.267 10.725 -2.450 1.00 79.94 72 THR A O 1
ATOM 586 N N . TYR A 1 73 ? 7.617 10.121 -3.841 1.00 82.12 73 TYR A N 1
ATOM 587 C CA . TYR A 1 73 ? 7.619 8.718 -3.429 1.00 82.12 73 TYR A CA 1
ATOM 588 C C . TYR A 1 73 ? 8.966 8.033 -3.680 1.00 82.12 73 TYR A C 1
ATOM 590 O O . TYR A 1 73 ? 9.412 7.248 -2.849 1.00 82.12 73 TYR A O 1
ATOM 598 N N . PHE A 1 74 ? 9.630 8.357 -4.793 1.00 83.06 74 PHE A N 1
ATOM 599 C CA . PHE A 1 74 ? 10.966 7.844 -5.114 1.00 83.06 74 PHE A CA 1
ATOM 600 C C . PHE A 1 74 ? 12.067 8.326 -4.171 1.00 83.06 74 PHE A C 1
ATOM 602 O O . PHE A 1 74 ? 13.140 7.731 -4.163 1.00 83.06 74 PHE A O 1
ATOM 609 N N . VAL A 1 75 ? 11.835 9.388 -3.404 1.00 82.44 75 VAL A N 1
ATOM 610 C CA . VAL A 1 75 ? 12.778 9.875 -2.392 1.00 82.44 75 VAL A CA 1
ATOM 611 C C . VAL A 1 75 ? 12.408 9.344 -1.005 1.00 82.44 75 VAL A C 1
ATOM 613 O O . VAL A 1 75 ? 13.292 9.031 -0.214 1.00 82.44 75 VAL A O 1
ATOM 616 N N . GLU A 1 76 ? 11.113 9.228 -0.711 1.00 83.25 76 GLU A N 1
ATOM 617 C CA . GLU A 1 76 ? 10.604 8.966 0.640 1.00 83.25 76 GLU A CA 1
ATOM 618 C C . GLU A 1 76 ? 10.398 7.481 0.958 1.00 83.25 76 GLU A C 1
ATOM 620 O O . GLU A 1 76 ? 10.521 7.084 2.117 1.00 83.25 76 GLU A O 1
ATOM 625 N N . TYR A 1 77 ? 10.093 6.651 -0.043 1.00 85.19 77 TYR A N 1
ATOM 626 C CA . TYR A 1 77 ? 9.700 5.259 0.173 1.00 85.19 77 TYR A CA 1
ATOM 627 C C . TYR A 1 77 ? 10.587 4.271 -0.595 1.00 85.19 77 TYR A C 1
ATOM 629 O O . TYR A 1 77 ? 11.135 4.603 -1.651 1.00 85.19 77 TYR A O 1
ATOM 637 N N . PRO A 1 78 ? 10.719 3.025 -0.100 1.00 88.19 78 PRO A N 1
ATOM 638 C CA . PRO A 1 78 ? 11.266 1.929 -0.884 1.00 88.19 78 PRO A CA 1
ATOM 639 C C . PRO A 1 78 ? 10.386 1.624 -2.101 1.00 88.19 78 PRO A C 1
ATOM 641 O O . PRO A 1 78 ? 9.168 1.489 -1.976 1.00 88.19 78 PRO A O 1
ATOM 644 N N . ILE A 1 79 ? 11.005 1.468 -3.270 1.00 89.25 79 ILE A N 1
ATOM 645 C CA . ILE A 1 79 ? 10.325 1.144 -4.527 1.00 89.25 79 ILE A CA 1
ATOM 646 C C . ILE A 1 79 ? 10.873 -0.159 -5.084 1.00 89.25 79 ILE A C 1
ATOM 648 O O . ILE A 1 79 ? 12.081 -0.313 -5.254 1.00 89.25 79 ILE A O 1
ATOM 652 N N . ILE A 1 80 ? 9.960 -1.073 -5.409 1.00 91.06 80 ILE A N 1
ATOM 653 C CA . ILE A 1 80 ? 10.269 -2.359 -6.029 1.00 91.06 80 ILE A CA 1
ATOM 654 C C . ILE A 1 80 ? 9.687 -2.370 -7.442 1.00 91.06 80 ILE A C 1
ATOM 656 O O . ILE A 1 80 ? 8.472 -2.298 -7.625 1.00 91.06 80 ILE A O 1
ATOM 660 N N . PHE A 1 81 ? 10.559 -2.483 -8.437 1.00 90.56 81 PHE A N 1
ATOM 661 C CA . PHE A 1 81 ? 10.191 -2.682 -9.832 1.00 90.56 81 PHE A CA 1
ATOM 662 C C . PHE A 1 81 ? 10.055 -4.174 -10.131 1.00 90.56 81 PHE A C 1
ATOM 664 O O . PHE A 1 81 ? 11.024 -4.924 -10.012 1.00 90.56 81 PHE A O 1
ATOM 671 N N . LEU A 1 82 ? 8.855 -4.592 -10.542 1.00 89.31 82 LEU A N 1
ATOM 672 C CA . LEU A 1 82 ? 8.532 -5.963 -10.941 1.00 89.31 82 LEU A CA 1
ATOM 673 C C . LEU A 1 82 ? 8.114 -5.983 -12.413 1.00 89.31 82 LEU A C 1
ATOM 675 O O . LEU A 1 82 ? 7.202 -5.253 -12.795 1.00 89.31 82 LEU A O 1
ATOM 679 N N . GLY A 1 83 ? 8.762 -6.817 -13.232 1.00 83.25 83 GLY A N 1
ATOM 680 C CA . GLY A 1 83 ? 8.406 -6.965 -14.650 1.00 83.25 83 GLY A CA 1
ATOM 681 C C . GLY A 1 83 ? 8.664 -5.713 -15.494 1.00 83.25 83 GLY A C 1
ATOM 682 O O . GLY A 1 83 ? 8.023 -5.527 -16.524 1.00 83.25 83 GLY A O 1
ATOM 683 N N . TYR A 1 84 ? 9.581 -4.849 -15.050 1.00 80.31 84 TYR A N 1
ATOM 684 C CA . TYR A 1 84 ? 9.869 -3.572 -15.692 1.00 80.31 84 TYR A CA 1
ATOM 685 C C . TYR A 1 84 ? 11.330 -3.495 -16.132 1.00 80.31 84 TYR A C 1
ATOM 687 O O . TYR A 1 84 ? 12.239 -3.821 -15.368 1.00 80.31 84 TYR A O 1
ATOM 695 N N . SER A 1 85 ? 11.563 -3.044 -17.365 1.00 7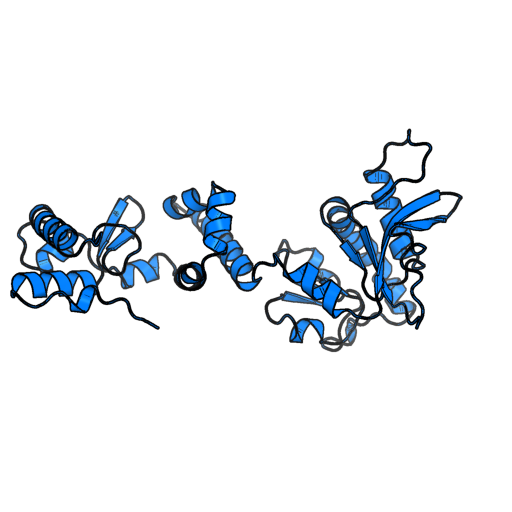6.62 85 SER A N 1
ATOM 696 C CA . SER A 1 85 ? 12.913 -2.936 -17.914 1.00 76.62 85 SER A CA 1
ATOM 697 C C . SER A 1 85 ? 13.605 -1.662 -17.440 1.00 76.62 85 SER A C 1
ATOM 699 O O . SER A 1 85 ? 13.092 -0.557 -17.596 1.00 76.62 85 SER A O 1
ATOM 701 N N . VAL A 1 86 ? 14.831 -1.813 -16.943 1.00 74.62 86 VAL A N 1
ATOM 702 C CA . VAL A 1 86 ? 15.751 -0.707 -16.625 1.00 74.62 86 VAL A CA 1
ATOM 703 C C . VAL A 1 86 ? 16.048 0.174 -17.847 1.00 74.62 86 VAL A C 1
ATOM 705 O O . VAL A 1 86 ? 16.436 1.334 -17.711 1.00 74.62 86 VAL A O 1
ATOM 708 N N . SER A 1 87 ? 15.888 -0.374 -19.053 1.00 74.50 87 SER A N 1
ATOM 709 C CA . SER A 1 87 ? 16.198 0.319 -20.302 1.00 74.50 87 SER A CA 1
ATOM 710 C C . SER A 1 87 ? 15.164 1.375 -20.697 1.00 74.50 87 SER A C 1
ATOM 712 O O . SER A 1 87 ? 15.458 2.156 -21.600 1.00 74.50 87 SER A O 1
ATOM 714 N N . ASP A 1 88 ? 14.002 1.412 -20.040 1.00 80.62 88 ASP A N 1
ATOM 715 C CA . ASP A 1 88 ? 12.929 2.371 -20.307 1.00 80.62 88 ASP A CA 1
ATOM 716 C C . ASP A 1 88 ? 13.367 3.826 -20.056 1.00 80.62 88 ASP A C 1
ATOM 718 O O . ASP A 1 88 ? 13.922 4.174 -19.006 1.00 80.62 88 ASP A O 1
ATOM 722 N N . ASP A 1 89 ? 13.093 4.700 -21.024 1.00 77.62 89 ASP A N 1
ATOM 723 C CA . ASP A 1 89 ? 13.529 6.096 -20.982 1.00 77.62 89 ASP A CA 1
ATOM 724 C C . ASP A 1 89 ? 12.791 6.936 -19.931 1.00 77.62 89 ASP A C 1
ATOM 726 O O . ASP A 1 89 ? 13.375 7.871 -19.375 1.00 77.62 89 ASP A O 1
ATOM 730 N N . ASN A 1 90 ? 11.536 6.618 -19.605 1.00 75.50 90 ASN A N 1
ATOM 731 C CA . ASN A 1 90 ? 10.809 7.298 -18.533 1.00 75.50 90 ASN A CA 1
ATOM 732 C C . ASN A 1 90 ? 11.422 6.958 -17.174 1.00 75.50 90 ASN A C 1
ATOM 734 O O . ASN A 1 90 ? 11.626 7.854 -16.352 1.00 75.50 90 ASN A O 1
ATOM 738 N N . ILE A 1 91 ? 11.799 5.695 -16.956 1.00 80.81 91 ILE A N 1
ATOM 739 C CA . ILE A 1 91 ? 12.496 5.286 -15.731 1.00 80.81 91 ILE A CA 1
ATOM 740 C C . ILE A 1 91 ? 13.868 5.936 -15.629 1.00 80.81 91 ILE A C 1
ATOM 742 O O . ILE A 1 91 ? 14.183 6.500 -14.583 1.00 80.81 91 ILE A O 1
ATOM 746 N N . LYS A 1 92 ? 14.662 5.964 -16.705 1.00 85.38 92 LYS A N 1
ATOM 747 C CA . LYS A 1 92 ? 15.950 6.681 -16.701 1.00 85.38 92 LYS A CA 1
ATOM 748 C C . LYS A 1 92 ? 15.783 8.162 -16.355 1.00 85.38 92 LYS A C 1
ATOM 750 O O . LYS A 1 92 ? 16.548 8.692 -15.547 1.00 85.38 92 LYS A O 1
ATOM 755 N N . LYS A 1 93 ? 14.764 8.835 -16.905 1.00 82.56 93 LYS A N 1
ATOM 756 C CA . LYS A 1 93 ? 14.446 10.235 -16.565 1.00 82.56 93 LYS A CA 1
ATOM 757 C C . LYS A 1 93 ? 14.108 10.402 -15.082 1.00 82.56 93 LYS A C 1
ATOM 759 O O . LYS A 1 93 ? 14.620 11.327 -14.449 1.00 82.56 93 LYS A O 1
ATOM 764 N N . ILE A 1 94 ? 13.291 9.510 -14.519 1.00 83.12 94 ILE A N 1
ATOM 765 C CA . ILE A 1 94 ? 12.931 9.531 -13.094 1.00 83.12 94 ILE A CA 1
ATOM 766 C C . ILE A 1 94 ? 14.173 9.311 -12.226 1.00 83.12 94 ILE A C 1
ATOM 768 O O . ILE A 1 94 ? 14.463 10.136 -11.363 1.00 83.12 94 ILE A O 1
ATOM 772 N N . LEU A 1 95 ? 14.957 8.264 -12.495 1.00 87.44 95 LEU A N 1
ATOM 773 C CA . LEU A 1 95 ? 16.178 7.947 -11.750 1.00 87.44 95 LEU A CA 1
ATOM 774 C C . LEU A 1 95 ? 17.197 9.090 -11.790 1.00 87.44 95 LEU A C 1
ATOM 776 O O . LEU A 1 95 ? 17.828 9.390 -10.778 1.00 87.44 95 LEU A O 1
ATOM 780 N N . ASN A 1 96 ? 17.331 9.773 -12.930 1.00 87.25 96 ASN A N 1
ATOM 781 C CA . ASN A 1 96 ? 18.182 10.954 -13.046 1.00 87.25 96 ASN A CA 1
ATOM 782 C C . ASN A 1 96 ? 17.687 12.115 -12.169 1.00 87.25 96 ASN A C 1
ATOM 784 O O . ASN A 1 96 ? 18.488 12.782 -11.514 1.00 87.25 96 ASN A O 1
ATOM 788 N N . SER A 1 97 ? 16.376 12.352 -12.122 1.00 85.69 97 SER A N 1
ATOM 789 C CA . SER A 1 97 ? 15.783 13.378 -11.257 1.00 85.69 97 SER A CA 1
ATOM 790 C C . SER A 1 97 ? 15.962 13.046 -9.772 1.00 85.69 97 SER A C 1
ATOM 792 O O . SER A 1 97 ? 16.377 13.909 -9.001 1.00 85.69 97 SER A O 1
ATOM 794 N N . VAL A 1 98 ? 15.755 11.787 -9.380 1.00 86.00 98 VAL A N 1
ATOM 795 C CA . VAL A 1 98 ? 15.965 11.307 -8.001 1.00 86.00 98 VAL A CA 1
ATOM 796 C C . VAL A 1 98 ? 17.431 11.435 -7.600 1.00 86.00 98 VAL A C 1
ATOM 798 O O . VAL A 1 98 ? 17.736 11.998 -6.551 1.00 86.00 98 VAL A O 1
ATOM 801 N N . LYS A 1 99 ? 18.357 11.016 -8.471 1.00 86.56 99 LYS A N 1
ATOM 802 C CA . LYS A 1 99 ? 19.799 11.214 -8.284 1.00 86.56 99 LYS A CA 1
ATOM 803 C C . LYS A 1 99 ? 20.119 12.680 -7.990 1.00 86.56 99 LYS A C 1
ATOM 805 O O . LYS A 1 99 ? 20.789 12.966 -7.004 1.00 86.56 99 LYS A O 1
ATOM 810 N N . LYS A 1 100 ? 19.632 13.623 -8.800 1.00 83.44 100 LYS A N 1
ATOM 811 C CA . LYS A 1 100 ? 19.896 15.061 -8.595 1.00 83.44 100 LYS A CA 1
ATOM 812 C C . LYS A 1 100 ? 19.414 15.575 -7.235 1.00 83.44 100 LYS A C 1
ATOM 814 O O . LYS A 1 100 ? 20.050 16.465 -6.686 1.00 83.44 100 LYS A O 1
ATOM 819 N N . ILE A 1 101 ? 18.322 15.026 -6.705 1.00 82.19 101 ILE A N 1
ATOM 820 C CA . ILE A 1 101 ? 17.784 15.401 -5.390 1.00 82.19 101 ILE A CA 1
ATOM 821 C C . ILE A 1 101 ? 18.610 14.783 -4.262 1.00 82.19 101 ILE A C 1
ATOM 823 O O . ILE A 1 101 ? 18.941 15.457 -3.292 1.00 82.19 101 ILE A O 1
ATOM 827 N N . MET A 1 102 ? 18.947 13.500 -4.388 1.00 77.25 102 MET A N 1
ATOM 828 C CA . MET A 1 102 ? 19.578 12.732 -3.315 1.00 77.25 102 MET A CA 1
ATOM 829 C C . MET A 1 102 ? 21.099 12.883 -3.259 1.00 77.25 102 MET A C 1
ATOM 831 O O . MET A 1 102 ? 21.710 12.509 -2.259 1.00 77.25 102 MET A O 1
ATOM 835 N N . THR A 1 103 ? 21.732 13.426 -4.305 1.00 75.31 103 THR A N 1
ATOM 836 C CA . THR A 1 103 ? 23.183 13.629 -4.320 1.00 75.31 103 THR A CA 1
ATOM 837 C C . THR A 1 103 ? 23.619 15.077 -4.415 1.00 75.31 103 THR A C 1
ATOM 839 O O . THR A 1 103 ? 23.226 15.818 -5.309 1.00 75.31 103 THR A O 1
ATOM 842 N N . SER A 1 104 ? 24.556 15.436 -3.536 1.00 66.69 104 SER A N 1
ATOM 843 C CA . SER A 1 104 ? 25.278 16.700 -3.609 1.00 66.69 104 SER A CA 1
ATOM 844 C C . SER A 1 104 ? 26.175 16.761 -4.859 1.00 66.69 104 SER A C 1
ATOM 846 O O . SER A 1 104 ? 26.856 15.777 -5.164 1.00 66.69 104 SER A O 1
ATOM 848 N N . PRO A 1 105 ? 26.294 17.929 -5.522 1.00 60.97 105 PRO A N 1
ATOM 849 C CA . PRO A 1 105 ? 27.099 18.106 -6.739 1.00 60.97 105 PRO A CA 1
ATOM 850 C C . PRO A 1 105 ? 28.614 17.880 -6.568 1.00 60.97 105 PRO A C 1
ATOM 852 O O . PRO A 1 105 ? 29.358 17.964 -7.538 1.00 60.97 105 PRO A O 1
ATOM 855 N N . LYS A 1 106 ? 29.090 17.608 -5.346 1.00 57.31 106 LYS A N 1
ATOM 856 C CA . LYS A 1 106 ? 30.510 17.399 -5.015 1.00 57.31 106 LYS A CA 1
ATOM 857 C C . LYS A 1 106 ? 30.958 15.929 -5.067 1.00 57.31 106 LYS A C 1
ATOM 859 O O . LYS A 1 106 ? 32.129 15.656 -4.817 1.00 57.31 106 LYS A O 1
ATOM 864 N N . ASN A 1 107 ? 30.061 14.986 -5.358 1.00 58.16 107 ASN A N 1
ATOM 865 C CA . ASN A 1 107 ? 30.396 13.561 -5.374 1.00 58.16 107 ASN A CA 1
ATOM 866 C C . ASN A 1 107 ? 31.058 13.153 -6.699 1.00 58.16 107 ASN A C 1
ATOM 868 O O . ASN A 1 107 ? 30.458 13.269 -7.763 1.00 58.16 107 ASN A O 1
ATOM 872 N N . VAL A 1 108 ? 32.292 12.647 -6.612 1.00 60.19 108 VAL A N 1
ATOM 873 C CA . VAL A 1 108 ? 33.096 12.158 -7.753 1.00 60.19 108 VAL A CA 1
ATOM 874 C C . VAL A 1 108 ? 32.718 10.716 -8.146 1.00 60.19 108 VAL A C 1
ATOM 876 O O . VAL A 1 108 ? 33.036 10.259 -9.240 1.00 60.19 108 VAL A O 1
ATOM 879 N N . SER A 1 109 ? 32.014 9.987 -7.275 1.00 75.38 109 SER A N 1
ATOM 880 C CA . SER A 1 109 ? 31.582 8.602 -7.497 1.00 75.38 109 SER A CA 1
ATOM 881 C C . SER A 1 109 ? 30.144 8.498 -8.019 1.00 75.38 109 SER A C 1
ATOM 883 O O . SER A 1 109 ? 29.303 9.363 -7.773 1.00 75.38 109 SER A O 1
ATOM 885 N N . ILE A 1 110 ? 29.845 7.397 -8.723 1.00 81.00 110 ILE A N 1
ATOM 886 C CA . ILE A 1 110 ? 28.476 7.047 -9.131 1.00 81.00 110 ILE A CA 1
ATOM 887 C C . ILE A 1 110 ? 27.640 6.802 -7.864 1.00 81.00 110 ILE A C 1
ATOM 889 O O . ILE A 1 110 ? 27.958 5.868 -7.118 1.00 81.00 110 ILE A O 1
ATOM 893 N N . PRO A 1 111 ? 26.583 7.593 -7.613 1.00 86.12 111 PRO A N 1
ATOM 894 C CA . PRO A 1 111 ? 25.805 7.462 -6.393 1.00 86.12 111 PRO A CA 1
ATOM 895 C C . PRO A 1 111 ? 24.908 6.239 -6.405 1.00 86.12 111 PRO A C 1
ATOM 897 O O . PRO A 1 111 ? 24.514 5.762 -7.470 1.00 86.12 111 PRO A O 1
ATOM 900 N N . LYS A 1 112 ? 24.566 5.766 -5.207 1.00 87.69 112 LYS A N 1
ATOM 901 C CA . LYS A 1 112 ? 23.643 4.657 -4.995 1.00 87.69 112 LYS A CA 1
ATOM 902 C C . LYS A 1 112 ? 22.304 5.160 -4.463 1.00 87.69 112 LYS A C 1
ATOM 904 O O . LYS A 1 112 ? 22.274 5.969 -3.542 1.00 87.69 112 LYS A O 1
ATOM 909 N N . LEU A 1 113 ? 21.216 4.671 -5.051 1.00 89.00 113 LEU A N 1
ATOM 910 C CA . LEU A 1 113 ? 19.850 4.881 -4.577 1.00 89.00 113 LEU A CA 1
ATOM 911 C C . LEU A 1 113 ? 19.431 3.656 -3.762 1.00 89.00 113 LEU A C 1
ATOM 913 O O . LEU A 1 113 ? 18.970 2.656 -4.309 1.00 89.00 113 LEU A O 1
ATOM 917 N N . GLU A 1 114 ? 19.646 3.731 -2.448 1.00 87.25 114 GLU A N 1
ATOM 918 C CA . GLU A 1 114 ? 19.445 2.620 -1.502 1.00 87.25 114 GLU A CA 1
ATOM 919 C C . GLU A 1 114 ? 17.988 2.149 -1.400 1.00 87.25 114 GLU A C 1
ATOM 921 O O . GLU A 1 114 ? 17.726 1.015 -1.012 1.00 87.25 114 GLU A O 1
ATOM 926 N N . ASN A 1 115 ? 17.026 2.999 -1.751 1.00 87.06 115 ASN A N 1
ATOM 927 C CA . ASN A 1 115 ? 15.599 2.710 -1.654 1.00 87.06 115 ASN A CA 1
ATOM 928 C C . ASN A 1 115 ? 14.998 2.143 -2.952 1.00 87.06 115 ASN A C 1
ATOM 930 O O . ASN A 1 115 ? 13.799 1.879 -2.992 1.00 87.06 115 ASN A O 1
ATOM 934 N N . ILE A 1 116 ? 15.793 1.948 -4.009 1.00 90.31 116 ILE A N 1
ATOM 935 C CA . ILE A 1 116 ? 15.307 1.447 -5.300 1.00 90.31 116 ILE A CA 1
ATOM 936 C C . ILE A 1 116 ? 15.776 0.014 -5.521 1.00 90.31 116 ILE A C 1
ATOM 938 O O . ILE A 1 116 ? 16.972 -0.271 -5.466 1.00 90.31 116 ILE A O 1
ATOM 942 N N . PHE A 1 117 ? 14.820 -0.866 -5.810 1.00 90.56 117 PHE A N 1
ATOM 943 C CA . PHE A 1 117 ? 15.021 -2.292 -6.026 1.00 90.56 117 PHE A CA 1
ATOM 944 C C . PHE A 1 117 ? 14.440 -2.695 -7.378 1.00 90.56 117 PHE A C 1
ATOM 946 O O . PHE A 1 117 ? 13.264 -2.463 -7.650 1.00 90.56 117 PHE A O 1
ATOM 953 N N . PHE A 1 118 ? 15.247 -3.332 -8.216 1.00 90.06 118 PHE A N 1
ATOM 954 C CA . PHE A 1 118 ? 14.783 -3.974 -9.443 1.00 90.06 118 PHE A CA 1
ATOM 955 C C . PHE A 1 118 ? 14.793 -5.481 -9.268 1.00 90.06 118 PHE A C 1
ATOM 957 O O . PHE A 1 118 ? 15.759 -6.033 -8.748 1.00 90.06 118 PHE A O 1
ATOM 964 N N . VAL A 1 119 ? 13.725 -6.137 -9.712 1.00 88.94 119 VAL A N 1
ATOM 965 C CA . VAL A 1 119 ? 13.604 -7.592 -9.680 1.00 88.94 119 VAL A CA 1
ATOM 966 C C . VAL A 1 119 ? 13.617 -8.121 -11.104 1.00 88.94 119 VAL A C 1
ATOM 968 O O . VAL A 1 119 ? 12.763 -7.755 -11.914 1.00 88.94 119 VAL A O 1
ATOM 971 N N . GLU A 1 120 ? 14.567 -9.001 -11.398 1.00 85.00 120 GLU A N 1
ATOM 972 C CA . GLU A 1 120 ? 14.702 -9.651 -12.699 1.00 85.00 120 GLU A CA 1
ATOM 973 C C . GLU A 1 120 ? 14.625 -11.172 -12.546 1.00 85.00 120 GLU A C 1
ATOM 975 O O . GLU A 1 120 ? 15.210 -11.761 -11.633 1.00 85.00 120 GLU A O 1
ATOM 980 N N . TRP A 1 121 ? 13.883 -11.805 -13.455 1.00 83.50 121 TRP A N 1
ATOM 981 C CA . TRP A 1 121 ? 13.837 -13.257 -13.544 1.00 83.50 121 TRP A CA 1
ATOM 982 C C . TRP A 1 121 ? 15.166 -13.785 -14.081 1.00 83.50 121 TRP A C 1
ATOM 984 O O . TRP A 1 121 ? 15.643 -13.336 -15.123 1.00 83.50 121 TRP A O 1
ATOM 994 N N . ASN A 1 122 ? 15.746 -14.761 -13.395 1.00 78.06 122 ASN A N 1
ATOM 995 C CA . ASN A 1 122 ? 16.958 -15.437 -13.820 1.00 78.06 122 ASN A CA 1
ATOM 996 C C . ASN A 1 122 ? 16.658 -16.910 -14.100 1.00 78.06 122 ASN A C 1
ATOM 998 O O . ASN A 1 122 ? 16.602 -17.727 -13.190 1.00 78.06 122 ASN A O 1
ATOM 1002 N N . ASP A 1 123 ? 16.519 -17.251 -15.377 1.00 67.31 123 ASP A N 1
ATOM 1003 C CA . ASP A 1 123 ? 16.132 -18.590 -15.841 1.00 67.31 123 ASP A CA 1
ATOM 1004 C C . ASP A 1 123 ? 17.283 -19.625 -15.828 1.00 67.31 123 ASP A C 1
ATOM 1006 O O . ASP A 1 123 ? 17.321 -20.561 -16.625 1.00 67.31 123 ASP A O 1
ATOM 1010 N N . LYS A 1 124 ? 18.312 -19.448 -14.988 1.00 59.38 124 LYS A N 1
ATOM 1011 C CA . LYS A 1 124 ? 19.546 -20.241 -15.104 1.00 59.38 124 LYS A CA 1
ATOM 1012 C C . LYS A 1 124 ? 19.640 -21.370 -14.085 1.00 59.38 124 LYS A C 1
ATOM 1014 O O . LYS A 1 124 ? 19.897 -21.144 -12.910 1.00 59.38 124 LYS A O 1
ATOM 1019 N N . GLN A 1 125 ? 19.658 -22.591 -14.626 1.00 52.56 125 GLN A N 1
ATOM 1020 C CA . GLN A 1 125 ? 20.087 -23.874 -14.037 1.00 52.56 125 GLN A CA 1
ATOM 1021 C C . GLN A 1 125 ? 21.534 -23.894 -13.468 1.00 52.56 125 GLN A C 1
ATOM 1023 O O . GLN A 1 125 ? 22.090 -24.964 -13.251 1.00 52.56 125 GLN A O 1
ATOM 1028 N N . ASN A 1 126 ? 22.170 -22.740 -13.245 1.00 51.25 126 ASN A N 1
ATOM 1029 C CA . ASN A 1 126 ? 23.470 -22.587 -12.584 1.00 51.25 126 ASN A CA 1
ATOM 1030 C C . ASN A 1 126 ? 23.599 -21.153 -12.034 1.00 51.25 126 ASN A C 1
ATOM 1032 O O . ASN A 1 126 ? 24.113 -20.270 -12.733 1.00 51.25 126 ASN A O 1
ATOM 1036 N N . PRO A 1 127 ? 23.139 -20.878 -10.804 1.00 51.75 127 PRO A N 1
ATOM 1037 C CA . PRO A 1 127 ? 23.428 -19.618 -10.147 1.00 51.75 127 PRO A CA 1
ATOM 1038 C C . PRO A 1 127 ? 24.854 -19.691 -9.595 1.00 51.75 127 PRO A C 1
ATOM 1040 O O . PRO A 1 127 ? 25.125 -20.414 -8.640 1.00 51.75 127 PRO A O 1
ATOM 1043 N N . VAL A 1 128 ? 25.788 -18.925 -10.157 1.00 51.91 128 VAL A N 1
ATOM 1044 C CA . VAL A 1 128 ? 27.008 -18.598 -9.407 1.00 51.91 128 VAL A CA 1
ATOM 1045 C C . VAL A 1 128 ? 26.613 -17.493 -8.430 1.00 51.91 128 VAL A C 1
ATOM 1047 O O . VAL A 1 128 ? 26.726 -16.306 -8.739 1.00 51.91 128 VAL A O 1
ATOM 1050 N N . LEU A 1 129 ? 26.074 -17.918 -7.283 1.00 52.09 129 LEU A N 1
ATOM 1051 C CA . LEU A 1 129 ? 25.541 -17.084 -6.199 1.00 52.09 129 LEU A CA 1
ATOM 1052 C C . LEU A 1 129 ? 26.517 -15.964 -5.784 1.00 52.09 129 LEU A C 1
ATOM 1054 O O . LEU A 1 129 ? 26.090 -14.864 -5.455 1.00 52.09 129 LEU A O 1
ATOM 1058 N N . ASP A 1 130 ? 27.821 -16.218 -5.908 1.00 48.78 130 ASP A N 1
ATOM 1059 C CA . ASP A 1 130 ? 28.898 -15.300 -5.518 1.00 48.78 130 ASP A CA 1
ATOM 1060 C C . ASP A 1 130 ? 29.238 -14.215 -6.559 1.00 48.78 130 ASP A C 1
ATOM 1062 O O . ASP A 1 130 ? 30.070 -13.349 -6.298 1.00 48.78 130 ASP A O 1
ATOM 1066 N N . SER A 1 131 ? 28.634 -14.242 -7.752 1.00 50.34 131 SER A N 1
ATOM 1067 C CA . SER A 1 131 ? 29.027 -13.361 -8.872 1.00 50.34 131 SER A CA 1
ATOM 1068 C C . SER A 1 131 ? 27.921 -12.450 -9.394 1.00 50.34 131 SER A C 1
ATOM 1070 O O . SER A 1 131 ? 28.148 -11.670 -10.320 1.00 50.34 131 SER A O 1
ATOM 1072 N N . ILE A 1 132 ? 26.732 -12.520 -8.799 1.00 54.31 132 ILE A N 1
ATOM 1073 C CA . ILE A 1 132 ? 25.622 -11.647 -9.152 1.00 54.31 132 ILE A CA 1
ATOM 1074 C C . ILE A 1 132 ? 25.634 -10.476 -8.166 1.00 54.31 132 ILE A C 1
ATOM 1076 O O . ILE A 1 132 ? 25.210 -10.645 -7.022 1.00 54.31 132 ILE A O 1
ATOM 1080 N N . PRO A 1 133 ? 26.145 -9.294 -8.552 1.00 58.81 133 PRO A N 1
ATOM 1081 C CA . PRO A 1 133 ? 26.156 -8.165 -7.644 1.00 58.81 133 PRO A CA 1
ATOM 1082 C C . PRO A 1 133 ? 24.714 -7.796 -7.285 1.00 58.81 133 PRO A C 1
ATOM 1084 O O . PRO A 1 133 ? 23.859 -7.644 -8.159 1.00 58.81 133 PRO A O 1
ATOM 1087 N N . SER A 1 134 ? 24.469 -7.595 -5.989 1.00 72.94 134 SER A N 1
ATOM 1088 C CA . SER A 1 134 ? 23.224 -7.034 -5.443 1.00 72.94 134 SER A CA 1
ATOM 1089 C C . SER A 1 134 ? 22.975 -5.592 -5.898 1.00 72.94 134 SER A C 1
ATOM 1091 O O . SER A 1 134 ? 21.959 -4.992 -5.552 1.00 72.94 134 SER A O 1
ATOM 1093 N N . GLU A 1 135 ? 23.901 -5.030 -6.676 1.00 84.50 135 GLU A N 1
ATOM 1094 C CA . GLU A 1 135 ? 23.882 -3.681 -7.204 1.00 84.50 135 GLU A CA 1
ATOM 1095 C C . GLU A 1 135 ? 24.124 -3.695 -8.716 1.00 84.50 135 GLU A C 1
ATOM 1097 O O . GLU A 1 135 ? 25.043 -4.347 -9.215 1.00 84.50 135 GLU A O 1
ATOM 1102 N N . LYS A 1 136 ? 23.340 -2.910 -9.456 1.00 86.00 136 LYS A N 1
ATOM 1103 C CA . LYS A 1 136 ? 23.528 -2.700 -10.897 1.00 86.00 136 LYS A CA 1
ATOM 1104 C C . LYS A 1 136 ? 23.718 -1.216 -11.170 1.00 86.00 136 LYS A C 1
ATOM 1106 O O . LYS A 1 136 ? 22.992 -0.385 -10.624 1.00 86.00 136 LYS A O 1
ATOM 1111 N N . ILE A 1 137 ? 24.695 -0.880 -12.013 1.00 88.38 137 ILE A N 1
ATOM 1112 C CA . ILE A 1 137 ? 24.846 0.482 -12.532 1.00 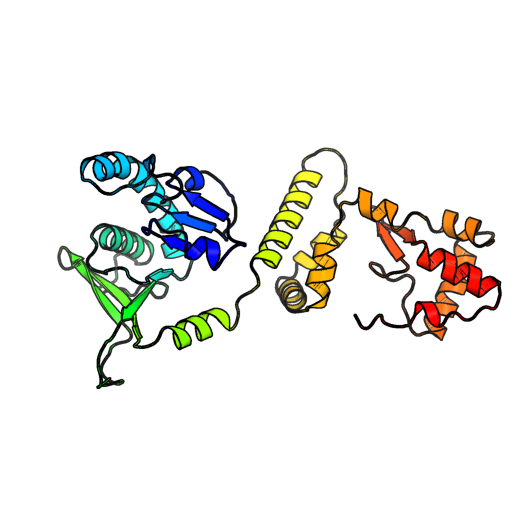88.38 137 ILE A CA 1
ATOM 1113 C C . ILE A 1 137 ? 23.870 0.643 -13.695 1.00 88.38 137 ILE A C 1
ATOM 1115 O O . ILE A 1 137 ? 23.956 -0.069 -14.694 1.00 88.38 137 ILE A O 1
ATOM 1119 N N . ILE A 1 138 ? 22.954 1.590 -13.554 1.00 87.69 138 ILE A N 1
ATOM 1120 C CA . ILE A 1 138 ? 22.066 2.047 -14.614 1.00 87.69 138 ILE A CA 1
ATOM 1121 C C . ILE A 1 138 ? 22.734 3.232 -15.294 1.00 87.69 138 ILE A C 1
ATOM 1123 O O . ILE A 1 138 ? 23.025 4.239 -14.642 1.00 87.69 138 ILE A O 1
ATOM 1127 N N . ASP A 1 139 ? 22.967 3.110 -16.598 1.00 87.88 139 ASP A N 1
ATOM 1128 C CA . ASP A 1 139 ? 23.405 4.225 -17.430 1.00 87.88 139 ASP A CA 1
ATOM 1129 C C . ASP A 1 139 ? 22.223 5.166 -17.708 1.00 87.88 139 ASP A C 1
ATOM 1131 O O . ASP A 1 139 ? 21.182 4.760 -18.231 1.00 87.88 139 ASP A O 1
ATOM 1135 N N . LEU A 1 140 ? 22.389 6.430 -17.325 1.00 84.56 140 LEU A N 1
ATOM 1136 C CA . LEU A 1 140 ? 21.423 7.509 -17.526 1.00 84.56 140 LEU A CA 1
ATOM 1137 C C . LEU A 1 140 ? 21.793 8.383 -18.739 1.00 84.56 140 LEU A C 1
ATOM 1139 O O . LEU A 1 140 ? 21.122 9.383 -18.997 1.00 84.56 140 LEU A O 1
ATOM 1143 N N . GLY A 1 141 ? 22.847 8.017 -19.476 1.00 77.44 141 GLY A N 1
ATOM 1144 C CA . GLY A 1 141 ? 23.368 8.733 -20.635 1.00 77.44 141 GLY A CA 1
ATOM 1145 C C . GLY A 1 141 ? 24.415 9.793 -20.279 1.00 77.44 141 GLY A C 1
ATOM 1146 O O . GLY A 1 141 ? 24.519 10.262 -19.143 1.00 77.44 141 GLY A O 1
ATOM 1147 N N . ASN A 1 142 ? 25.202 10.205 -21.279 1.00 66.19 142 ASN A N 1
ATOM 1148 C CA . ASN A 1 142 ? 26.237 11.246 -21.165 1.00 66.19 142 ASN A CA 1
ATOM 1149 C C . ASN A 1 142 ? 27.281 10.977 -20.060 1.00 66.19 142 ASN A C 1
ATOM 1151 O O . ASN A 1 142 ? 27.680 11.893 -19.343 1.00 66.19 142 ASN A O 1
ATOM 1155 N N . GLY A 1 143 ? 27.689 9.713 -19.887 1.00 67.50 143 GLY A N 1
ATOM 1156 C 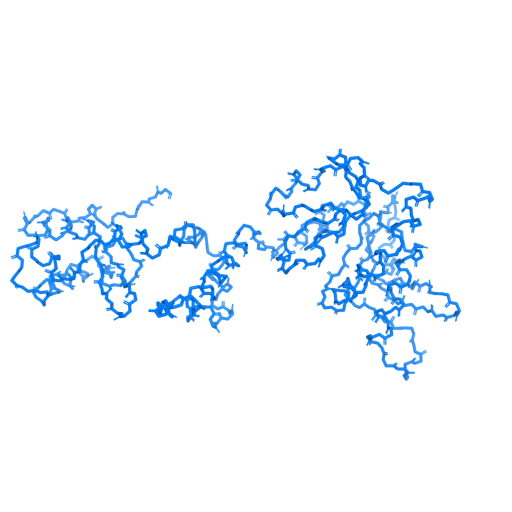CA . GLY A 1 143 ? 28.674 9.307 -18.875 1.00 67.50 143 GLY A CA 1
ATOM 1157 C C . GLY A 1 143 ? 28.160 9.355 -17.431 1.00 67.50 143 GLY A C 1
ATOM 1158 O O . GLY A 1 143 ? 28.945 9.219 -16.494 1.00 67.50 143 GLY A O 1
ATOM 1159 N N . ASN A 1 144 ? 26.853 9.548 -17.230 1.00 77.94 144 ASN A N 1
ATOM 1160 C CA . ASN A 1 144 ? 26.231 9.590 -15.914 1.00 77.94 144 ASN A CA 1
ATOM 1161 C C . ASN A 1 144 ? 25.533 8.269 -15.602 1.00 77.94 144 ASN A C 1
ATOM 1163 O O . ASN A 1 144 ? 24.578 7.898 -16.268 1.00 77.94 144 ASN A O 1
ATOM 1167 N N . GLY A 1 145 ? 25.943 7.617 -14.515 1.00 86.75 145 GLY A N 1
ATOM 1168 C CA . GLY A 1 145 ? 25.260 6.432 -13.997 1.00 86.75 145 GLY A CA 1
ATOM 1169 C C . GLY A 1 145 ? 24.602 6.657 -12.640 1.00 86.75 145 GLY A C 1
ATOM 1170 O O . GLY A 1 145 ? 24.819 7.687 -11.984 1.00 86.75 145 GLY A O 1
ATOM 1171 N N . VAL A 1 146 ? 23.845 5.656 -12.203 1.00 89.19 146 VAL A N 1
ATOM 1172 C CA . VAL A 1 146 ? 23.378 5.491 -10.823 1.00 89.19 146 VAL A CA 1
ATOM 1173 C C . VAL A 1 146 ? 23.407 4.013 -10.437 1.00 89.19 146 VAL A C 1
ATOM 1175 O O . VAL A 1 146 ? 23.099 3.160 -11.262 1.00 89.19 146 VAL A O 1
ATOM 1178 N N . LYS A 1 147 ? 23.799 3.689 -9.205 1.00 90.44 147 LYS A N 1
ATOM 1179 C CA . LYS A 1 147 ? 23.695 2.329 -8.664 1.00 90.44 147 LYS A CA 1
ATOM 1180 C C . LYS A 1 147 ? 22.332 2.141 -8.012 1.00 90.44 147 LYS A C 1
ATOM 1182 O O . LYS A 1 147 ? 21.872 3.020 -7.285 1.00 90.44 147 LYS A O 1
ATOM 1187 N N . VAL A 1 148 ? 21.714 0.992 -8.234 1.00 90.44 148 VAL A N 1
ATOM 1188 C CA . VAL A 1 148 ? 20.454 0.589 -7.590 1.00 90.44 148 VAL A CA 1
ATOM 1189 C C . VAL A 1 148 ? 20.576 -0.831 -7.066 1.00 90.44 148 VAL A C 1
ATOM 1191 O O . VAL A 1 148 ? 21.422 -1.583 -7.556 1.00 90.44 148 VAL A O 1
ATOM 1194 N N . ASN A 1 149 ? 19.718 -1.211 -6.121 1.00 89.88 149 ASN A N 1
ATOM 1195 C CA . ASN A 1 149 ? 19.641 -2.600 -5.690 1.00 89.88 149 ASN A CA 1
ATOM 1196 C C . ASN A 1 149 ? 19.012 -3.453 -6.796 1.00 89.88 149 ASN A C 1
ATOM 1198 O O . ASN A 1 149 ? 18.038 -3.051 -7.441 1.00 89.88 149 ASN A O 1
ATOM 1202 N N . TYR A 1 150 ? 19.566 -4.639 -7.001 1.00 87.94 150 TYR A N 1
ATOM 1203 C CA . TYR A 1 150 ? 19.149 -5.564 -8.040 1.00 87.94 150 TYR A CA 1
ATOM 1204 C C . TYR A 1 150 ? 18.995 -6.966 -7.465 1.00 87.94 150 TYR A C 1
ATOM 1206 O O . TYR A 1 150 ? 19.918 -7.511 -6.863 1.00 87.94 150 TYR A O 1
ATOM 1214 N N . ILE A 1 151 ? 17.810 -7.537 -7.640 1.00 86.25 151 ILE A N 1
ATOM 1215 C CA . ILE A 1 151 ? 17.411 -8.826 -7.093 1.00 86.25 151 ILE A CA 1
ATOM 1216 C C . ILE A 1 151 ? 17.158 -9.755 -8.270 1.00 86.25 151 ILE A C 1
ATOM 1218 O O . ILE A 1 151 ? 16.282 -9.505 -9.096 1.00 86.25 151 ILE A O 1
ATOM 1222 N N . TYR A 1 152 ? 17.917 -10.841 -8.326 1.00 82.75 152 TYR A N 1
ATOM 1223 C CA . TYR A 1 152 ? 17.691 -11.913 -9.284 1.00 82.75 152 TYR A CA 1
ATOM 1224 C C . TYR A 1 152 ? 16.972 -13.053 -8.581 1.00 82.75 152 TYR A C 1
ATOM 1226 O O . TYR A 1 152 ? 17.359 -13.437 -7.476 1.00 82.75 152 TYR A O 1
ATOM 1234 N N . LEU A 1 153 ? 15.930 -13.582 -9.213 1.00 82.56 153 LEU A N 1
ATOM 1235 C CA . LEU A 1 153 ? 15.172 -14.706 -8.677 1.00 82.56 153 LEU A CA 1
ATOM 1236 C C . LEU A 1 153 ? 14.738 -15.672 -9.777 1.00 82.56 153 LEU A C 1
ATOM 1238 O O . LEU A 1 153 ? 14.540 -15.277 -10.921 1.00 82.56 153 LEU A O 1
ATOM 1242 N N . ASP A 1 154 ? 14.575 -16.928 -9.396 1.00 83.62 154 ASP A N 1
ATOM 1243 C CA . ASP A 1 154 ? 13.958 -18.022 -10.154 1.00 83.62 154 ASP A CA 1
ATOM 1244 C C . ASP A 1 154 ? 12.621 -18.460 -9.519 1.00 83.62 154 ASP A C 1
ATOM 1246 O O . ASP A 1 154 ? 11.919 -19.327 -10.033 1.00 83.62 154 ASP A O 1
ATOM 1250 N N . GLU A 1 155 ? 12.241 -17.847 -8.393 1.00 84.38 155 GLU A N 1
ATOM 1251 C CA . GLU A 1 155 ? 10.960 -18.047 -7.730 1.00 84.38 155 GLU A CA 1
ATOM 1252 C C . GLU A 1 155 ? 10.532 -16.776 -6.973 1.00 84.38 155 GLU A C 1
ATOM 1254 O O . GLU A 1 155 ? 11.273 -16.211 -6.166 1.00 84.38 155 GLU A O 1
ATOM 1259 N N . PHE A 1 156 ? 9.287 -16.333 -7.178 1.00 86.69 156 PHE A N 1
ATOM 1260 C CA . PHE A 1 156 ? 8.741 -15.150 -6.495 1.00 86.69 156 PHE A CA 1
ATOM 1261 C C . PHE A 1 156 ? 8.305 -15.410 -5.046 1.00 86.69 156 PHE A C 1
ATOM 1263 O O . PHE A 1 156 ? 8.114 -14.468 -4.276 1.00 86.69 156 PHE A O 1
ATOM 1270 N N . LYS A 1 157 ? 8.145 -16.678 -4.651 1.00 87.62 157 LYS A N 1
ATOM 1271 C CA . LYS A 1 157 ? 7.648 -17.069 -3.326 1.00 87.62 157 LYS A CA 1
ATOM 1272 C C . LYS A 1 157 ? 8.501 -16.494 -2.201 1.00 87.62 157 LYS A C 1
ATOM 1274 O O . LYS A 1 157 ? 7.953 -15.952 -1.240 1.00 87.62 157 LYS A O 1
ATOM 1279 N N . ASN A 1 158 ? 9.824 -16.574 -2.330 1.00 83.19 158 ASN A N 1
ATOM 1280 C CA . ASN A 1 158 ? 10.745 -16.049 -1.324 1.00 83.19 158 ASN A CA 1
ATOM 1281 C C . ASN A 1 158 ? 10.607 -14.531 -1.198 1.00 83.19 158 ASN A C 1
ATOM 1283 O O . ASN A 1 158 ? 10.423 -14.029 -0.091 1.00 83.19 158 ASN A 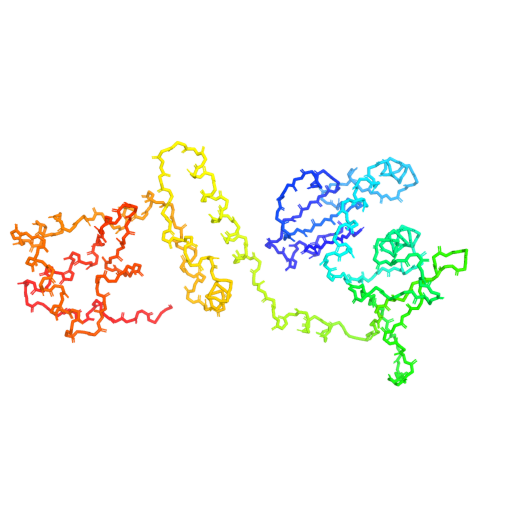O 1
ATOM 1287 N N . LEU A 1 159 ? 1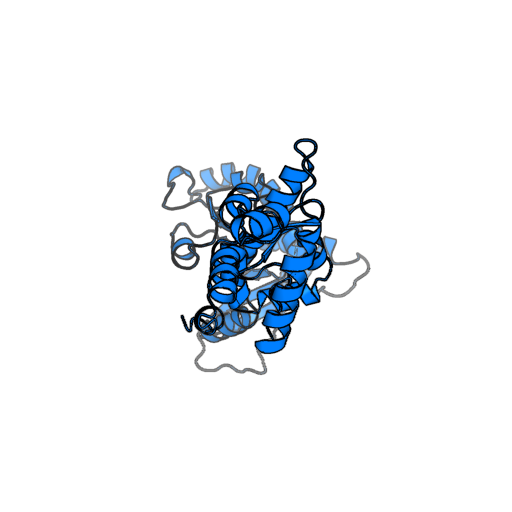0.590 -13.813 -2.326 1.00 86.12 159 LEU A N 1
ATOM 1288 C CA . LEU A 1 159 ? 10.392 -12.364 -2.349 1.00 86.12 159 LEU A CA 1
ATOM 1289 C C . LEU A 1 159 ? 9.094 -11.962 -1.634 1.00 86.12 159 LEU A C 1
ATOM 1291 O O . LEU A 1 159 ? 9.119 -11.126 -0.734 1.00 86.12 159 LEU A O 1
ATOM 1295 N N . PHE A 1 160 ? 7.965 -12.581 -1.987 1.00 87.44 160 PHE A N 1
ATOM 1296 C CA . PHE A 1 160 ? 6.680 -12.264 -1.358 1.00 87.44 160 PHE A CA 1
ATOM 1297 C C . PHE A 1 160 ? 6.636 -12.643 0.123 1.00 87.44 160 PHE A C 1
ATOM 1299 O O . PHE A 1 160 ? 6.074 -11.896 0.923 1.00 87.44 160 PHE A O 1
ATOM 1306 N N . THR A 1 161 ? 7.282 -13.745 0.509 1.00 85.25 161 THR A N 1
ATOM 1307 C CA . THR A 1 161 ? 7.402 -14.139 1.917 1.00 85.25 161 THR A CA 1
ATOM 1308 C C . THR A 1 161 ? 8.139 -13.059 2.708 1.00 85.25 161 THR A C 1
ATOM 1310 O O . THR A 1 161 ? 7.606 -12.581 3.706 1.00 85.25 161 THR A O 1
ATOM 1313 N N . TYR A 1 162 ? 9.298 -12.594 2.231 1.00 83.94 162 TYR A N 1
ATOM 1314 C CA . TYR A 1 162 ? 10.054 -11.520 2.885 1.00 83.94 162 TYR A CA 1
ATOM 1315 C C . TYR A 1 162 ? 9.272 -10.207 2.969 1.00 83.94 162 TYR A C 1
ATOM 1317 O O . TYR A 1 162 ? 9.264 -9.567 4.018 1.00 83.94 162 TYR A O 1
ATOM 1325 N N . ILE A 1 163 ? 8.560 -9.828 1.904 1.00 82.38 163 ILE A N 1
ATOM 1326 C CA . ILE A 1 163 ? 7.730 -8.614 1.905 1.00 82.38 163 ILE A CA 1
ATOM 1327 C C . ILE A 1 163 ? 6.576 -8.729 2.922 1.00 82.38 163 ILE A C 1
ATOM 1329 O O . ILE A 1 163 ? 6.231 -7.747 3.577 1.00 82.38 163 ILE A O 1
ATOM 1333 N N . SER A 1 164 ? 5.997 -9.921 3.098 1.00 81.81 164 SER A N 1
ATOM 1334 C CA . SER A 1 164 ? 4.854 -10.146 3.999 1.00 81.81 164 SER A CA 1
ATOM 1335 C C . SER A 1 164 ? 5.200 -10.242 5.492 1.00 81.81 164 SER A C 1
ATOM 1337 O O . SER A 1 164 ? 4.318 -10.062 6.328 1.00 81.81 164 SER A O 1
ATOM 1339 N N . GLN A 1 165 ? 6.462 -10.498 5.860 1.00 74.81 165 GLN A N 1
ATOM 1340 C CA . GLN A 1 165 ? 6.856 -10.854 7.236 1.00 74.81 165 GLN A CA 1
ATOM 1341 C C . GLN A 1 165 ? 6.509 -9.803 8.303 1.00 74.81 165 GLN A C 1
ATOM 1343 O O . GLN A 1 165 ? 6.415 -10.145 9.477 1.00 74.81 165 GLN A O 1
ATOM 1348 N N . ASN A 1 166 ? 6.284 -8.546 7.913 1.00 65.62 166 ASN A N 1
ATOM 1349 C CA . ASN A 1 166 ? 5.863 -7.466 8.811 1.00 65.62 166 ASN A CA 1
ATOM 1350 C C . ASN A 1 166 ? 4.725 -6.618 8.215 1.00 65.62 166 ASN A C 1
ATOM 1352 O O . ASN A 1 166 ? 4.583 -5.439 8.547 1.00 65.62 166 ASN A O 1
ATOM 1356 N N . SER A 1 167 ? 3.932 -7.180 7.296 1.00 68.94 167 SER A N 1
ATOM 1357 C CA . SER A 1 167 ? 2.830 -6.441 6.678 1.00 68.94 167 SER A CA 1
ATOM 1358 C C . SER A 1 167 ? 1.644 -6.310 7.635 1.00 68.94 167 SER A C 1
ATOM 1360 O O . SER A 1 167 ? 1.204 -7.295 8.224 1.00 68.94 167 SER A O 1
ATOM 1362 N N . ILE A 1 168 ? 1.098 -5.100 7.749 1.00 68.69 168 ILE A N 1
ATOM 1363 C CA . ILE A 1 168 ? -0.165 -4.834 8.448 1.00 68.69 168 ILE A CA 1
ATOM 1364 C C . ILE A 1 168 ? -1.309 -4.967 7.439 1.00 68.69 168 ILE A C 1
ATOM 1366 O O . ILE A 1 168 ? -1.181 -4.525 6.295 1.00 68.69 168 ILE A O 1
ATOM 1370 N N . ASP A 1 169 ? -2.433 -5.550 7.862 1.00 72.75 169 ASP A N 1
ATOM 1371 C CA . ASP A 1 169 ? -3.629 -5.641 7.026 1.00 72.75 169 ASP A CA 1
ATOM 1372 C C . ASP A 1 169 ? -4.126 -4.246 6.606 1.00 72.75 169 ASP A C 1
ATOM 1374 O O . ASP A 1 169 ? -4.292 -3.326 7.412 1.00 72.75 169 ASP A O 1
ATOM 1378 N N . VAL A 1 170 ? -4.383 -4.090 5.309 1.00 74.12 170 VAL A N 1
ATOM 1379 C CA . VAL A 1 170 ? -4.791 -2.808 4.727 1.00 74.12 170 VAL A CA 1
ATOM 1380 C C . VAL A 1 170 ? -6.182 -2.379 5.188 1.00 74.12 170 VAL A C 1
ATOM 1382 O O . VAL A 1 170 ? -6.434 -1.181 5.315 1.00 74.12 170 VAL A O 1
ATOM 1385 N N . GLY A 1 171 ? -7.075 -3.320 5.493 1.00 68.81 171 GLY A N 1
ATOM 1386 C CA . GLY A 1 171 ? -8.387 -3.033 6.069 1.00 68.81 171 GLY A CA 1
ATOM 1387 C C . GLY A 1 171 ? -8.280 -2.379 7.437 1.00 68.81 171 GLY A C 1
ATOM 1388 O O . GLY A 1 171 ? -8.973 -1.393 7.716 1.00 68.81 171 GLY A O 1
ATOM 1389 N N . VAL A 1 172 ? -7.350 -2.859 8.263 1.00 67.75 172 VAL A N 1
ATOM 1390 C CA . VAL A 1 172 ? -7.031 -2.243 9.557 1.00 67.75 172 VAL A CA 1
ATOM 1391 C C . VAL A 1 172 ? -6.540 -0.808 9.357 1.00 67.75 172 VAL A C 1
ATOM 1393 O O . VAL A 1 172 ? -7.081 0.115 9.969 1.00 67.75 172 VAL A O 1
ATOM 1396 N N . LEU A 1 173 ? -5.589 -0.582 8.447 1.00 71.00 173 LEU A N 1
ATOM 1397 C CA . LEU A 1 173 ? -5.054 0.759 8.179 1.00 71.00 173 LEU A CA 1
ATOM 1398 C C . LEU A 1 173 ? -6.116 1.713 7.609 1.00 71.00 173 LEU A C 1
ATOM 1400 O O . LEU A 1 173 ? -6.201 2.870 8.020 1.00 71.00 173 LEU A O 1
ATOM 1404 N N . LYS A 1 174 ? -6.995 1.228 6.725 1.00 69.81 174 LYS A N 1
ATOM 1405 C CA . LYS A 1 174 ? -8.148 1.997 6.230 1.00 69.81 174 LYS A CA 1
ATOM 1406 C C . LYS A 1 174 ? -9.116 2.364 7.350 1.00 69.81 174 LYS A C 1
ATOM 1408 O O . LYS A 1 174 ? -9.657 3.469 7.348 1.00 69.81 174 LYS A O 1
ATOM 1413 N N . THR A 1 175 ? -9.344 1.459 8.297 1.00 65.62 175 THR A N 1
ATOM 1414 C CA . THR A 1 175 ? -10.220 1.711 9.448 1.00 65.62 175 THR A CA 1
ATOM 1415 C C . THR A 1 175 ? -9.625 2.779 10.364 1.00 65.62 175 THR A C 1
ATOM 1417 O O . THR A 1 175 ? -10.334 3.698 10.775 1.00 65.62 175 THR A O 1
ATOM 1420 N N . VAL A 1 176 ? -8.312 2.729 10.601 1.00 67.75 176 VAL A N 1
ATOM 1421 C CA . VAL A 1 176 ? -7.575 3.772 11.329 1.00 67.75 176 VAL A CA 1
ATOM 1422 C C . VAL A 1 176 ? -7.693 5.123 10.620 1.00 67.75 176 VAL A C 1
ATOM 1424 O O . VAL A 1 176 ? -8.117 6.088 11.253 1.00 67.75 176 VAL A O 1
ATOM 1427 N N . ASN A 1 177 ? -7.402 5.197 9.315 1.00 65.69 177 ASN A N 1
ATOM 1428 C CA . ASN A 1 177 ? -7.497 6.451 8.554 1.00 65.69 177 ASN A CA 1
ATOM 1429 C C . ASN A 1 177 ? -8.907 7.044 8.615 1.00 65.69 177 ASN A C 1
ATOM 1431 O O . ASN A 1 177 ? -9.064 8.218 8.931 1.00 65.69 177 ASN A O 1
ATOM 1435 N N . LYS A 1 178 ? -9.946 6.224 8.409 1.00 65.19 178 LYS A N 1
ATOM 1436 C CA . LYS A 1 178 ? -11.344 6.670 8.532 1.00 65.19 178 LYS A CA 1
ATOM 1437 C C . LYS A 1 178 ? -11.666 7.191 9.930 1.00 65.19 178 LYS A C 1
ATOM 1439 O O . LYS A 1 178 ? -12.405 8.161 10.065 1.00 65.19 178 LYS A O 1
ATOM 1444 N N . THR A 1 179 ? -11.126 6.552 10.965 1.00 59.72 179 THR A N 1
ATOM 1445 C CA . THR A 1 179 ? -11.320 6.983 12.354 1.00 59.72 179 THR A CA 1
ATOM 1446 C C . THR A 1 179 ? -10.689 8.355 12.584 1.00 59.72 179 THR A C 1
ATOM 1448 O O . THR A 1 179 ? -11.351 9.244 13.113 1.00 59.72 179 THR A O 1
ATOM 1451 N N . ILE A 1 180 ? -9.451 8.560 12.123 1.00 61.31 180 ILE A N 1
ATOM 1452 C CA . ILE A 1 180 ? -8.751 9.850 12.203 1.00 61.31 180 ILE A CA 1
ATOM 1453 C C . ILE A 1 180 ? -9.499 10.928 11.408 1.00 61.31 180 ILE A C 1
ATOM 1455 O O . ILE A 1 180 ? -9.761 12.005 11.939 1.00 61.31 180 ILE A O 1
ATOM 1459 N N . ASP A 1 181 ? -9.918 10.634 10.177 1.00 59.44 181 ASP A N 1
ATOM 1460 C CA . ASP A 1 181 ? -10.684 11.566 9.344 1.00 59.44 181 ASP A CA 1
ATOM 1461 C C . ASP A 1 181 ? -11.995 11.984 10.014 1.00 59.44 181 ASP A C 1
ATOM 1463 O O . ASP A 1 181 ? -12.370 13.156 9.979 1.00 59.44 181 ASP A O 1
ATOM 1467 N N . ASN A 1 182 ? -12.699 11.034 10.633 1.00 56.69 182 ASN A N 1
ATOM 1468 C CA . ASN A 1 182 ? -13.937 11.310 11.353 1.00 56.69 182 ASN A CA 1
ATOM 1469 C C . ASN A 1 182 ? -13.691 12.203 12.573 1.00 56.69 182 ASN A C 1
ATOM 1471 O O . ASN A 1 182 ? -14.479 13.118 12.786 1.00 56.69 182 ASN A O 1
ATOM 1475 N N . ILE A 1 183 ? -12.600 11.983 13.317 1.00 54.31 183 ILE A N 1
ATOM 1476 C CA . ILE A 1 183 ? -12.167 12.829 14.444 1.00 54.31 183 ILE A CA 1
ATOM 1477 C C . ILE A 1 183 ? -11.867 14.259 13.971 1.00 54.31 183 ILE A C 1
ATOM 1479 O O . ILE A 1 183 ? -12.322 15.231 14.571 1.00 54.31 183 ILE A O 1
ATOM 1483 N N . ILE A 1 184 ? -11.120 14.408 12.875 1.00 53.94 184 ILE A N 1
ATOM 1484 C CA . ILE A 1 184 ? -10.772 15.727 12.332 1.00 53.94 184 ILE A CA 1
ATOM 1485 C C . ILE A 1 184 ? -12.039 16.450 11.856 1.00 53.94 184 ILE A C 1
ATOM 1487 O O . ILE A 1 184 ? -12.258 17.617 12.191 1.00 53.94 184 ILE A O 1
ATOM 1491 N N . LYS A 1 185 ? -12.924 15.757 11.130 1.00 54.47 185 LYS A N 1
ATOM 1492 C CA . LYS A 1 185 ? -14.182 16.334 10.633 1.00 54.47 185 LYS A CA 1
ATOM 1493 C C . LYS A 1 185 ? -15.123 16.739 11.764 1.00 54.47 185 LYS A C 1
ATOM 1495 O O . LYS A 1 185 ? -15.691 17.825 11.691 1.00 54.47 185 LYS A O 1
ATOM 1500 N N . SER A 1 186 ? -15.261 15.927 12.812 1.00 52.19 186 SER A N 1
ATOM 1501 C CA . SER A 1 186 ? -16.095 16.277 13.967 1.00 52.19 186 SER A CA 1
ATOM 1502 C C . SER A 1 186 ? -15.524 17.450 14.767 1.00 52.19 186 SER A C 1
ATOM 1504 O O . SER A 1 186 ? -16.295 18.287 15.218 1.00 52.19 186 SER A O 1
ATOM 1506 N N . SER A 1 187 ? -14.196 17.599 14.844 1.00 46.09 187 SER A N 1
ATOM 1507 C CA . SER A 1 187 ? -13.568 18.778 15.467 1.00 46.09 187 SER A CA 1
ATOM 1508 C C . SER A 1 187 ? -13.769 20.076 14.667 1.00 46.09 187 SER A C 1
ATOM 1510 O O . SER A 1 187 ? -13.736 21.165 15.234 1.00 46.09 187 SER A O 1
ATOM 1512 N N . SER A 1 188 ? -14.011 19.965 13.355 1.00 43.25 188 SER A N 1
ATOM 1513 C CA . SER A 1 188 ? -14.149 21.106 12.437 1.00 43.25 188 SER A CA 1
ATOM 1514 C C . SER A 1 188 ? -15.599 21.580 12.262 1.00 43.25 188 SER A C 1
ATOM 1516 O O . SER A 1 188 ? -15.832 22.689 11.784 1.00 43.25 188 SER A O 1
ATOM 1518 N N . ILE A 1 189 ? -16.584 20.753 12.630 1.00 40.88 189 ILE A N 1
ATOM 1519 C CA . ILE A 1 189 ? -18.019 21.019 12.459 1.00 40.88 189 ILE A CA 1
ATOM 1520 C C . ILE A 1 189 ? -18.637 21.223 13.853 1.00 40.88 189 ILE A C 1
ATOM 1522 O O . ILE A 1 189 ? -19.153 20.290 14.452 1.00 40.88 189 ILE A O 1
ATOM 1526 N N . THR A 1 190 ? -18.582 22.463 14.361 1.00 35.28 190 THR A N 1
ATOM 1527 C CA . THR A 1 190 ? -19.372 23.019 15.492 1.00 35.28 190 THR A CA 1
ATOM 1528 C C . THR A 1 190 ? -19.364 22.275 16.843 1.00 35.28 190 THR A C 1
ATOM 1530 O O . THR A 1 190 ? -20.023 21.254 16.967 1.00 35.28 190 THR A O 1
ATOM 1533 N N . ASN A 1 191 ? -18.757 22.870 17.889 1.00 39.62 191 ASN A N 1
ATOM 1534 C CA . ASN A 1 191 ? -19.038 22.681 19.338 1.00 39.62 191 ASN A CA 1
ATOM 1535 C C . ASN A 1 191 ? -19.398 21.262 19.845 1.00 39.62 191 ASN A C 1
ATOM 1537 O O . ASN A 1 191 ? -20.115 21.106 20.833 1.00 39.62 191 ASN A O 1
ATOM 1541 N N . LEU A 1 192 ? -18.873 20.222 19.209 1.00 33.16 192 LEU A N 1
ATOM 1542 C CA . LEU A 1 192 ? -18.943 18.841 19.655 1.00 33.16 192 LEU A CA 1
ATOM 1543 C C . LEU A 1 192 ? -17.506 18.409 19.904 1.00 33.16 192 LEU A C 1
ATOM 1545 O O . LEU A 1 192 ? -16.778 18.039 18.985 1.00 33.16 192 LEU A O 1
ATOM 1549 N N . GLU A 1 193 ? -17.087 18.544 21.162 1.00 37.50 193 GLU A N 1
ATOM 1550 C CA . GLU A 1 193 ? -15.783 18.090 21.624 1.00 37.50 193 GLU A CA 1
ATOM 1551 C C . GLU A 1 193 ? -15.655 16.592 21.364 1.00 37.50 193 GLU A C 1
ATOM 1553 O O . GLU A 1 193 ? -16.304 15.745 21.982 1.00 37.50 193 GLU A O 1
ATOM 1558 N N . VAL A 1 194 ? -14.819 16.287 20.381 1.00 39.84 194 VAL A N 1
ATOM 1559 C CA . VAL A 1 194 ? -14.410 14.939 20.027 1.00 39.84 194 VAL A CA 1
ATOM 1560 C C . VAL A 1 194 ? -13.690 14.342 21.223 1.00 39.84 194 VAL A C 1
ATOM 1562 O O . VAL A 1 194 ? -12.781 14.964 21.769 1.00 39.84 194 VAL A O 1
ATOM 1565 N N . ASP A 1 195 ? -14.106 13.147 21.630 1.00 40.00 195 ASP A N 1
ATOM 1566 C CA . ASP A 1 195 ? -13.586 12.465 22.808 1.00 40.00 195 ASP A CA 1
ATOM 1567 C C . ASP A 1 195 ? -12.060 12.270 22.696 1.00 40.00 195 ASP A C 1
ATOM 1569 O O . ASP A 1 195 ? -11.546 11.395 21.993 1.00 40.00 195 ASP A O 1
ATOM 1573 N N . VAL A 1 196 ? -11.314 13.137 23.385 1.00 36.03 196 VAL A N 1
ATOM 1574 C CA . VAL A 1 196 ? -9.842 13.166 23.426 1.00 36.03 196 VAL A CA 1
ATOM 1575 C C . VAL A 1 196 ? -9.280 11.858 24.009 1.00 36.03 196 VAL A C 1
ATOM 1577 O O . VAL A 1 196 ? -8.103 11.539 23.807 1.00 36.03 196 VAL A O 1
ATOM 1580 N N . ALA A 1 197 ? -10.121 11.045 24.661 1.00 35.84 197 ALA A N 1
ATOM 1581 C CA . ALA A 1 197 ? -9.768 9.714 25.134 1.00 35.84 197 ALA A CA 1
ATOM 1582 C C . ALA A 1 197 ? -9.309 8.785 23.996 1.00 35.84 197 ALA A C 1
ATOM 1584 O O . ALA A 1 197 ? -8.365 8.028 24.200 1.00 35.84 197 ALA A O 1
ATOM 1585 N N . SER A 1 198 ? -9.871 8.893 22.785 1.00 42.59 198 SER A N 1
ATOM 1586 C CA . SER A 1 198 ? -9.430 8.117 21.610 1.00 42.59 198 SER A CA 1
ATOM 1587 C C . SER A 1 198 ? -8.090 8.604 21.038 1.00 42.59 198 SER A C 1
ATOM 1589 O O . SER A 1 198 ? -7.358 7.834 20.421 1.00 42.59 198 SER A O 1
ATOM 1591 N N . ILE A 1 199 ? -7.736 9.871 21.271 1.00 38.34 199 ILE A N 1
ATOM 1592 C CA . ILE A 1 199 ? -6.533 10.514 20.721 1.00 38.34 199 ILE A CA 1
ATOM 1593 C C . ILE A 1 199 ? -5.295 10.211 21.577 1.00 38.34 199 ILE A C 1
ATOM 1595 O O . ILE A 1 199 ? -4.197 10.071 21.041 1.00 38.34 199 ILE A O 1
ATOM 1599 N N . ASN A 1 200 ? -5.434 10.051 22.897 1.00 38.56 200 ASN A N 1
ATOM 1600 C CA . ASN A 1 200 ? -4.282 9.761 23.763 1.00 38.56 200 ASN A CA 1
ATOM 1601 C C . ASN A 1 200 ? -3.646 8.383 23.493 1.00 38.56 200 ASN A C 1
ATOM 1603 O O . ASN A 1 200 ? -2.433 8.252 23.639 1.00 38.56 200 ASN A O 1
ATOM 1607 N N . TYR A 1 201 ? -4.415 7.395 23.020 1.00 40.91 201 TYR A N 1
ATOM 1608 C CA . TYR A 1 201 ? -3.874 6.102 22.569 1.00 40.91 201 TYR A CA 1
ATOM 1609 C C . TYR A 1 201 ? -3.055 6.218 21.272 1.00 40.91 201 TYR A C 1
ATOM 1611 O O . TYR A 1 201 ? -2.117 5.450 21.071 1.00 40.91 201 TYR A O 1
ATOM 1619 N N . LEU A 1 202 ? -3.374 7.198 20.417 1.00 41.66 202 LEU A N 1
ATOM 1620 C CA . LEU A 1 202 ? -2.695 7.457 19.140 1.00 41.66 202 LEU A CA 1
ATOM 1621 C C . LEU A 1 202 ? -1.430 8.321 19.289 1.00 41.66 202 LEU A C 1
ATOM 1623 O O . LEU A 1 202 ? -0.612 8.372 18.376 1.00 41.66 202 LEU A O 1
ATOM 1627 N N . LYS A 1 203 ? -1.237 8.990 20.436 1.00 40.94 203 LYS A N 1
ATOM 1628 C CA . LYS A 1 203 ? -0.059 9.840 20.699 1.00 40.94 203 LYS A CA 1
ATOM 1629 C C . LYS A 1 203 ? 1.227 9.058 20.958 1.00 40.94 203 LYS A C 1
ATOM 1631 O O . LYS A 1 203 ? 2.303 9.645 20.888 1.00 40.94 203 LYS A O 1
ATOM 1636 N N . ASN A 1 204 ? 1.133 7.765 21.273 1.00 44.44 204 ASN A N 1
ATOM 1637 C CA . ASN A 1 204 ? 2.294 6.902 21.458 1.00 44.44 204 ASN A CA 1
ATOM 1638 C C . ASN A 1 204 ? 2.386 5.899 20.293 1.00 44.44 204 ASN A C 1
ATOM 1640 O O . ASN A 1 204 ? 1.681 4.886 20.314 1.00 44.44 204 ASN A O 1
ATOM 1644 N N . PRO A 1 205 ? 3.269 6.141 19.304 1.00 44.38 205 PRO A N 1
ATOM 1645 C CA . PRO A 1 205 ? 3.416 5.285 18.130 1.00 44.38 205 PRO A CA 1
ATOM 1646 C C . PRO A 1 205 ? 3.697 3.820 18.478 1.00 44.38 205 PRO A C 1
ATOM 1648 O O . PRO A 1 205 ? 3.170 2.927 17.827 1.00 44.38 205 PRO A O 1
ATOM 1651 N N . GLN A 1 206 ? 4.474 3.545 19.531 1.00 40.84 206 GLN A N 1
ATOM 1652 C CA . GLN A 1 206 ? 4.812 2.171 19.919 1.00 40.84 206 GLN A CA 1
ATOM 1653 C C . GLN A 1 206 ? 3.642 1.453 20.595 1.00 40.84 206 GLN A C 1
ATOM 1655 O O . GLN A 1 206 ? 3.401 0.274 20.337 1.00 40.84 206 GLN A O 1
ATOM 1660 N N . MET A 1 207 ? 2.871 2.169 21.417 1.00 43.38 207 MET A N 1
ATOM 1661 C CA . MET A 1 207 ? 1.669 1.612 22.036 1.00 43.38 207 MET A CA 1
ATOM 1662 C C . MET A 1 207 ? 0.599 1.338 20.975 1.00 43.38 207 MET A C 1
ATOM 1664 O O . MET A 1 207 ? 0.018 0.258 20.963 1.00 43.38 207 MET A O 1
ATOM 1668 N N . PHE A 1 208 ? 0.420 2.256 20.025 1.00 47.09 208 PHE A N 1
ATOM 1669 C CA . PHE A 1 208 ? -0.470 2.086 18.880 1.00 47.09 208 PHE A CA 1
ATOM 1670 C C . PHE A 1 208 ? -0.082 0.885 17.999 1.00 47.09 208 PHE A C 1
ATOM 1672 O O . PHE A 1 208 ? -0.931 0.053 17.680 1.00 47.09 208 PHE A O 1
ATOM 1679 N N . LEU A 1 209 ? 1.207 0.724 17.682 1.00 47.62 209 LEU A N 1
ATOM 1680 C CA . LEU A 1 209 ? 1.710 -0.437 16.938 1.00 47.62 209 LEU A CA 1
ATOM 1681 C C . LEU A 1 209 ? 1.496 -1.756 17.698 1.00 47.62 209 LEU A C 1
ATOM 1683 O O . LEU A 1 209 ? 1.067 -2.739 17.100 1.00 47.62 209 LEU A O 1
ATOM 1687 N N . SER A 1 210 ? 1.707 -1.776 19.019 1.00 47.72 210 SER A N 1
ATOM 1688 C CA . SER A 1 210 ? 1.451 -2.968 19.848 1.00 47.72 210 SER A CA 1
ATOM 1689 C C . SER A 1 210 ? -0.033 -3.345 19.931 1.00 47.72 210 SER A C 1
ATOM 1691 O O . SER A 1 210 ? -0.379 -4.500 20.176 1.00 47.72 210 SER A O 1
ATOM 1693 N N . LEU A 1 211 ? -0.919 -2.368 19.728 1.00 47.38 211 LEU A N 1
ATOM 1694 C CA . LEU A 1 211 ? -2.365 -2.552 19.713 1.00 47.38 211 LEU A CA 1
ATOM 1695 C C . LEU A 1 211 ? -2.844 -3.085 18.348 1.00 47.38 211 LEU A C 1
ATOM 1697 O O . LEU A 1 211 ? -3.692 -3.972 18.320 1.00 47.38 211 LEU A O 1
ATOM 1701 N N . LEU A 1 212 ? -2.240 -2.643 17.234 1.00 47.19 212 LEU A N 1
ATOM 1702 C CA . LEU A 1 212 ? -2.495 -3.156 15.871 1.00 47.19 212 LEU A CA 1
ATOM 1703 C C . LEU A 1 212 ? -2.115 -4.625 15.680 1.00 47.19 212 LEU A C 1
ATOM 1705 O O . LEU A 1 212 ? -2.673 -5.298 14.818 1.00 47.19 212 LEU A O 1
ATOM 1709 N N . GLN A 1 213 ? -1.190 -5.126 16.491 1.00 48.69 213 GLN A N 1
ATOM 1710 C CA . GLN A 1 213 ? -0.733 -6.515 16.451 1.00 48.69 213 GLN A CA 1
ATOM 1711 C C . GLN A 1 213 ? -1.629 -7.476 17.252 1.00 48.69 213 GLN A C 1
ATOM 1713 O O . GLN A 1 213 ? -1.406 -8.686 17.215 1.00 48.69 213 GLN A O 1
ATOM 1718 N N . LYS A 1 214 ? -2.637 -6.974 17.984 1.00 47.88 214 LYS A N 1
ATOM 1719 C CA . LYS A 1 214 ? -3.542 -7.810 18.786 1.00 47.88 214 LYS A CA 1
ATOM 1720 C C . LYS A 1 214 ? -4.825 -8.143 18.010 1.00 47.88 214 LYS A C 1
ATOM 1722 O O . LYS A 1 214 ? -5.536 -7.218 17.616 1.00 47.88 214 LYS A O 1
ATOM 1727 N N . PRO A 1 215 ? -5.185 -9.433 17.856 1.00 43.59 215 PRO A N 1
ATOM 1728 C CA . PRO A 1 215 ? -6.384 -9.849 17.118 1.00 43.59 215 PRO A CA 1
ATOM 1729 C C . PRO A 1 215 ? -7.686 -9.257 17.688 1.00 43.59 215 PRO A C 1
ATOM 1731 O O . PRO A 1 215 ? -8.575 -8.878 16.926 1.00 43.59 215 PRO A O 1
ATOM 1734 N N . ASP A 1 216 ? -7.758 -9.056 19.007 1.00 40.53 216 ASP A N 1
ATOM 1735 C CA . ASP A 1 216 ? -8.921 -8.469 19.693 1.00 40.53 216 ASP A CA 1
ATOM 1736 C C . ASP A 1 216 ? -9.208 -7.013 19.277 1.00 40.53 216 ASP A C 1
ATOM 1738 O O . ASP A 1 216 ? -10.331 -6.521 19.418 1.00 40.53 216 ASP A O 1
ATOM 1742 N N . MET A 1 217 ? -8.212 -6.297 18.738 1.00 44.88 217 MET A N 1
ATOM 1743 C CA . MET A 1 217 ? -8.411 -4.916 18.309 1.00 44.88 217 MET A CA 1
ATOM 1744 C C . MET A 1 217 ? -9.195 -4.830 16.997 1.00 44.88 217 MET A C 1
ATOM 1746 O O . MET A 1 217 ? -9.938 -3.874 16.816 1.00 44.88 217 MET A O 1
ATOM 1750 N N . MET A 1 218 ? -9.108 -5.820 16.102 1.00 34.75 218 MET A N 1
ATOM 1751 C CA . MET A 1 218 ? -9.886 -5.815 14.855 1.00 34.75 218 MET A CA 1
ATOM 1752 C C . MET A 1 218 ? -11.396 -5.832 15.144 1.00 34.75 218 MET A C 1
ATOM 1754 O O . MET A 1 218 ? -12.155 -5.081 14.530 1.00 34.75 218 MET A O 1
ATOM 1758 N N . LEU A 1 219 ? -11.807 -6.601 16.162 1.00 34.47 219 LEU A N 1
ATOM 1759 C CA . LEU A 1 219 ? -13.157 -6.556 16.728 1.00 34.47 219 LEU A CA 1
ATOM 1760 C C . LEU A 1 219 ? -13.457 -5.175 17.329 1.00 34.47 219 LEU A C 1
ATOM 1762 O O . LEU A 1 219 ? -14.461 -4.570 16.968 1.00 34.47 219 LEU A O 1
ATOM 1766 N N . SER A 1 220 ? -12.556 -4.620 18.143 1.00 40.34 220 SER A N 1
ATOM 1767 C CA . SER A 1 220 ? -12.739 -3.305 18.783 1.00 40.34 220 SER A CA 1
ATOM 1768 C C . SER A 1 220 ? -12.856 -2.122 17.793 1.00 40.34 220 SER A C 1
ATOM 1770 O O . SER A 1 220 ? -13.738 -1.275 17.937 1.00 40.34 220 SER A O 1
ATOM 1772 N N . LEU A 1 221 ? -12.044 -2.083 16.727 1.00 36.19 221 LEU A N 1
ATOM 1773 C CA . LEU A 1 221 ? -12.118 -1.070 15.661 1.00 36.19 221 LEU A CA 1
ATOM 1774 C C . LEU A 1 221 ? -13.330 -1.254 14.754 1.00 36.19 221 LEU A C 1
ATOM 1776 O O . LEU A 1 221 ? -13.915 -0.263 14.327 1.00 36.19 221 LEU A O 1
ATOM 1780 N N . SER A 1 222 ? -13.746 -2.496 14.490 1.00 36.34 222 SER A N 1
ATOM 1781 C CA . SER A 1 222 ? -15.022 -2.753 13.809 1.00 36.34 222 SER A CA 1
ATOM 1782 C C . SER A 1 222 ? -16.222 -2.281 14.645 1.00 36.34 222 SER A C 1
ATOM 1784 O O . SER A 1 222 ? -17.266 -1.927 14.098 1.00 36.34 222 SER A O 1
ATOM 1786 N N . THR A 1 223 ? -16.047 -2.202 15.970 1.00 38.84 223 THR A N 1
ATOM 1787 C CA . THR A 1 223 ? -17.012 -1.644 16.922 1.00 38.84 223 THR A CA 1
ATOM 1788 C C . THR A 1 223 ? -16.790 -0.171 17.266 1.00 38.84 223 THR A C 1
ATOM 1790 O O . THR A 1 223 ? -17.508 0.330 18.131 1.00 38.84 223 THR A O 1
ATOM 1793 N N . LEU A 1 224 ? -15.882 0.560 16.593 1.00 43.72 224 LEU A N 1
ATOM 1794 C CA . LEU A 1 224 ? -15.820 2.032 16.663 1.00 43.72 224 LEU A CA 1
ATOM 1795 C C . LEU A 1 224 ? -17.024 2.624 15.923 1.00 43.72 224 LEU A C 1
ATOM 1797 O O . LEU A 1 224 ? -16.953 3.196 14.836 1.00 43.72 224 LEU A O 1
ATOM 1801 N N . LYS A 1 225 ? -18.174 2.398 16.536 1.00 46.69 225 LYS A N 1
ATOM 1802 C CA . LYS A 1 225 ? -19.480 2.893 16.168 1.00 46.69 225 LYS A CA 1
ATOM 1803 C C . LYS A 1 225 ? -19.530 4.382 16.498 1.00 46.69 225 LYS A C 1
ATOM 1805 O O . LYS A 1 225 ? -18.867 4.853 17.422 1.00 46.69 225 LYS A O 1
ATOM 1810 N N . SER A 1 226 ? -20.301 5.142 15.726 1.00 47.44 226 SER A N 1
ATOM 1811 C CA . SER A 1 226 ? -20.479 6.577 15.977 1.00 47.44 226 SER A CA 1
ATOM 1812 C C . SER A 1 226 ? -20.947 6.820 17.421 1.00 47.44 226 SER A C 1
ATOM 1814 O O . SER A 1 226 ? -21.631 5.975 18.001 1.00 47.44 226 SER A O 1
ATOM 1816 N N . ALA A 1 227 ? -20.629 7.979 18.009 1.00 46.53 227 ALA A N 1
ATOM 1817 C CA . ALA A 1 227 ? -21.042 8.322 19.380 1.00 46.53 227 ALA A CA 1
ATOM 1818 C C . ALA A 1 227 ? -22.558 8.116 19.624 1.00 46.53 227 ALA A C 1
ATOM 1820 O O . ALA A 1 227 ? -22.976 7.706 20.707 1.00 46.53 227 ALA A O 1
ATOM 1821 N N . ASN A 1 228 ? -23.372 8.298 18.578 1.00 45.69 228 ASN A N 1
ATOM 1822 C CA . ASN A 1 228 ? -24.815 8.057 18.594 1.00 45.69 228 ASN A CA 1
ATOM 1823 C C . ASN A 1 228 ? -25.196 6.572 18.740 1.00 45.69 228 ASN A C 1
ATOM 1825 O O . ASN A 1 228 ? -26.197 6.258 19.378 1.00 45.69 228 ASN A O 1
ATOM 1829 N N . GLN A 1 229 ? -24.416 5.651 18.173 1.00 51.97 229 GLN A N 1
ATOM 1830 C CA . GLN A 1 229 ? -24.628 4.209 18.334 1.00 51.97 229 GLN A CA 1
ATOM 1831 C C . GLN A 1 229 ? -24.157 3.718 19.710 1.00 51.97 229 GLN A C 1
ATOM 1833 O O . GLN A 1 229 ? -24.847 2.913 20.332 1.00 51.97 229 GLN A O 1
ATOM 1838 N N . LEU A 1 230 ? -23.048 4.254 20.231 1.00 54.03 230 LEU A N 1
ATOM 1839 C CA . LEU A 1 230 ? -22.543 3.903 21.563 1.00 54.03 230 LEU A CA 1
ATOM 1840 C C . LEU A 1 230 ? -23.540 4.290 22.673 1.00 54.03 230 LEU A C 1
ATOM 1842 O O . LEU A 1 230 ? -23.809 3.507 23.582 1.00 54.03 230 LEU A O 1
ATOM 1846 N N . ALA A 1 231 ? -24.166 5.466 22.559 1.00 56.81 231 ALA A N 1
ATOM 1847 C CA . ALA A 1 231 ? -25.205 5.916 23.488 1.00 56.81 231 ALA A CA 1
ATOM 1848 C C . ALA A 1 231 ? -26.466 5.025 23.481 1.00 56.81 231 ALA A C 1
ATOM 1850 O O . ALA A 1 231 ? -27.196 4.988 24.470 1.00 56.81 231 ALA A O 1
ATOM 1851 N N . SER A 1 232 ? -26.723 4.295 22.389 1.00 66.00 232 SER A N 1
ATOM 1852 C CA . SER A 1 232 ? -27.829 3.331 22.301 1.00 66.00 232 SER A CA 1
ATOM 1853 C C . SER A 1 232 ? -27.519 2.021 23.037 1.00 66.00 232 SER A C 1
ATOM 1855 O O . SER A 1 232 ? -28.403 1.431 23.661 1.00 66.00 232 SER A O 1
ATOM 1857 N N . GLU A 1 233 ? -26.258 1.583 23.006 1.00 67.19 233 GLU A N 1
ATOM 1858 C CA . GLU A 1 233 ? -25.794 0.356 23.669 1.00 67.19 233 GLU A CA 1
ATOM 1859 C C . GLU A 1 233 ? -25.554 0.548 25.177 1.00 67.19 233 GLU A C 1
ATOM 1861 O O . GLU A 1 233 ? -25.801 -0.373 25.964 1.00 67.19 233 GLU A O 1
ATOM 1866 N N . PHE A 1 234 ? -25.176 1.764 25.591 1.00 80.56 234 PHE A N 1
ATOM 1867 C CA . PHE A 1 234 ? -24.985 2.173 26.989 1.00 80.56 234 PHE A CA 1
ATOM 1868 C C . PHE A 1 234 ? -26.008 3.248 27.397 1.00 80.56 234 PHE A C 1
ATOM 1870 O O . PHE A 1 234 ? -25.658 4.416 27.603 1.00 80.56 234 PHE A O 1
ATOM 1877 N N . PRO A 1 235 ? -27.300 2.888 27.500 1.00 82.12 235 PRO A N 1
ATOM 1878 C CA . PRO A 1 235 ? -28.373 3.865 27.630 1.00 82.12 235 PRO A CA 1
ATOM 1879 C C . PRO A 1 235 ? -28.451 4.523 29.013 1.00 82.12 235 PRO A C 1
ATOM 1881 O O . PRO A 1 235 ? -29.128 5.539 29.136 1.00 82.12 235 PRO A O 1
ATOM 1884 N N . PHE A 1 236 ? -27.802 3.975 30.048 1.00 87.38 236 PHE A N 1
ATOM 1885 C CA . PHE A 1 236 ? -28.029 4.399 31.434 1.00 87.38 236 PHE A CA 1
ATOM 1886 C C . PHE A 1 236 ? -26.877 5.233 31.992 1.00 87.38 236 PHE A C 1
ATOM 1888 O O . PHE A 1 236 ? -25.738 4.781 32.032 1.00 87.38 236 PHE A O 1
ATOM 1895 N N . THR A 1 237 ? -27.169 6.424 32.505 1.00 89.19 237 THR A N 1
ATOM 1896 C CA . THR A 1 237 ? -26.274 7.145 33.431 1.00 89.19 237 THR A CA 1
ATOM 1897 C C . THR A 1 237 ? -26.222 6.442 34.801 1.00 89.19 237 THR A C 1
ATOM 1899 O O . THR A 1 237 ? -27.098 5.623 35.094 1.00 89.19 237 THR A O 1
ATOM 1902 N N . PRO A 1 238 ? -25.269 6.759 35.706 1.00 89.62 238 PRO A N 1
ATOM 1903 C CA . PRO A 1 238 ? -25.187 6.106 37.017 1.00 89.62 238 PRO A CA 1
ATOM 1904 C C . PRO A 1 238 ? -26.450 6.350 37.850 1.00 89.62 238 PRO A C 1
ATOM 1906 O O . PRO A 1 238 ? -26.930 5.466 38.553 1.00 89.62 238 PRO A O 1
ATOM 1909 N N . THR A 1 239 ? -27.029 7.546 37.723 1.00 89.12 239 THR A N 1
ATOM 1910 C CA . THR A 1 239 ? -28.273 7.928 38.395 1.00 89.12 239 THR A CA 1
ATOM 1911 C C . THR A 1 239 ? -29.480 7.161 37.853 1.00 89.12 239 THR A C 1
ATOM 1913 O O . THR A 1 239 ? -30.337 6.742 38.627 1.00 89.12 239 THR A O 1
ATOM 1916 N N . GLU A 1 240 ? -29.573 6.960 36.536 1.00 90.25 240 GLU A N 1
ATOM 1917 C CA . GLU A 1 240 ? -30.657 6.172 35.932 1.00 90.25 240 GLU A CA 1
ATOM 1918 C C . GLU A 1 240 ? -30.521 4.685 36.239 1.00 90.25 240 GLU A C 1
ATOM 1920 O O . GLU A 1 240 ? -31.529 4.030 36.505 1.00 90.25 240 GLU A O 1
ATOM 1925 N N . LEU A 1 241 ? -29.288 4.170 36.237 1.00 93.12 241 LEU A N 1
ATOM 1926 C CA . LEU A 1 241 ? -29.003 2.796 36.620 1.00 93.12 241 LEU A CA 1
ATOM 1927 C C . LEU A 1 241 ? -29.437 2.558 38.066 1.00 93.12 241 LEU A C 1
ATOM 1929 O O . LEU A 1 241 ? -30.255 1.676 38.289 1.00 93.12 241 LEU A O 1
ATOM 1933 N N . ALA A 1 242 ? -29.005 3.416 39.001 1.00 91.31 242 ALA A N 1
ATOM 1934 C CA . ALA A 1 242 ? -29.376 3.337 40.414 1.00 91.31 242 ALA A CA 1
ATOM 1935 C C . ALA A 1 242 ? -30.899 3.310 40.617 1.00 91.31 242 ALA A C 1
ATOM 1937 O O . ALA A 1 242 ? -31.413 2.460 41.337 1.00 91.31 242 ALA A O 1
ATOM 1938 N N . LYS A 1 243 ? -31.639 4.188 39.924 1.00 90.50 243 LYS A N 1
ATOM 1939 C CA . LYS A 1 243 ? -33.110 4.204 39.984 1.00 90.50 243 LYS A CA 1
ATOM 1940 C C . LYS A 1 243 ? -33.730 2.901 39.477 1.00 90.50 243 LYS A C 1
ATOM 1942 O O . LYS A 1 243 ? -34.685 2.411 40.072 1.00 90.50 243 LYS A O 1
ATOM 1947 N N . LYS A 1 244 ? -33.216 2.356 38.371 1.00 91.00 244 LYS A N 1
ATOM 1948 C CA . LYS A 1 244 ? -33.725 1.115 37.765 1.00 91.00 244 LYS A CA 1
ATOM 1949 C C . LYS A 1 244 ? -33.379 -0.132 38.571 1.00 91.00 244 LYS A C 1
ATOM 1951 O O . LYS A 1 244 ? -34.099 -1.113 38.458 1.00 91.00 244 LYS A O 1
ATOM 1956 N N . THR A 1 245 ? -32.319 -0.084 39.369 1.00 88.56 245 THR A N 1
ATOM 1957 C CA . THR A 1 245 ? -31.877 -1.178 40.239 1.00 88.56 245 THR A CA 1
ATOM 1958 C C . THR A 1 245 ? -32.316 -0.996 41.692 1.00 88.56 245 THR A C 1
ATOM 1960 O O . THR A 1 245 ? -31.812 -1.691 42.559 1.00 88.56 245 THR A O 1
ATOM 1963 N N . HIS A 1 246 ? -33.259 -0.086 41.966 1.00 88.12 246 HIS A N 1
ATOM 1964 C CA . HIS A 1 246 ? -33.828 0.177 43.297 1.00 88.12 246 HIS A CA 1
ATOM 1965 C C . HIS A 1 246 ? -32.859 0.754 44.350 1.00 88.12 246 HIS A C 1
ATOM 1967 O O . HIS A 1 246 ? -33.173 0.760 45.540 1.00 88.12 246 HIS A O 1
ATOM 1973 N N . TYR A 1 247 ? -31.733 1.340 43.934 1.00 88.94 247 TYR A N 1
ATOM 1974 C CA . TYR A 1 247 ? -30.858 2.108 44.823 1.00 88.94 247 TYR A CA 1
ATOM 1975 C C . TYR A 1 247 ? -31.360 3.544 44.974 1.00 88.94 247 TYR A C 1
ATOM 1977 O O . TYR A 1 247 ? -31.809 4.184 44.021 1.00 88.94 247 TYR A O 1
ATOM 1985 N N . SER A 1 248 ? -31.211 4.103 46.175 1.00 83.19 248 SER A N 1
ATOM 1986 C CA . SER A 1 248 ? -31.604 5.489 46.457 1.00 83.19 248 SER A CA 1
ATOM 1987 C C . SER A 1 248 ? -30.663 6.527 45.833 1.00 83.19 248 SER A C 1
ATOM 1989 O O . SER A 1 248 ? -31.082 7.653 45.565 1.00 83.19 248 SER A O 1
ATOM 1991 N N . ASN A 1 249 ? -29.400 6.171 45.575 1.00 87.56 249 ASN A N 1
ATOM 1992 C CA . ASN A 1 249 ? -28.426 7.022 44.894 1.00 87.56 249 ASN A CA 1
ATOM 1993 C C . ASN A 1 249 ? -27.319 6.196 44.211 1.00 87.56 249 ASN A C 1
ATOM 1995 O O . ASN A 1 249 ? -27.138 5.007 44.481 1.00 87.56 249 ASN A O 1
ATOM 1999 N N . TRP A 1 250 ? -26.548 6.852 43.341 1.00 86.38 250 TRP A N 1
ATOM 2000 C CA . TRP A 1 250 ? -25.453 6.224 42.595 1.00 86.38 250 TRP A CA 1
ATOM 2001 C C . TRP A 1 250 ? -24.245 5.838 43.472 1.00 86.38 250 TRP A C 1
ATOM 2003 O O . TRP A 1 250 ? -23.445 5.003 43.063 1.00 86.38 250 TRP A O 1
ATOM 2013 N N . GLN A 1 251 ? -24.098 6.407 44.674 1.00 90.31 251 GLN A N 1
ATOM 2014 C CA . GLN A 1 251 ? -22.981 6.095 45.576 1.00 90.31 251 GLN A CA 1
ATOM 2015 C C . GLN A 1 251 ? -23.157 4.711 46.214 1.00 90.31 251 GLN A C 1
ATOM 2017 O O . GLN A 1 251 ? -22.196 3.952 46.309 1.00 90.31 251 GLN A O 1
ATOM 2022 N N . LEU A 1 252 ? -24.386 4.361 46.610 1.00 88.06 252 LEU A N 1
ATOM 2023 C CA . LEU A 1 252 ? -24.714 3.025 47.116 1.00 88.06 252 LEU A CA 1
ATOM 2024 C C . LEU A 1 252 ? -24.587 1.969 46.020 1.00 88.06 252 LEU A C 1
ATOM 2026 O O . LEU A 1 252 ? -23.990 0.925 46.249 1.00 88.06 252 LEU A O 1
ATOM 2030 N N . LEU A 1 253 ? -25.053 2.295 44.814 1.00 92.00 253 LEU A N 1
ATOM 2031 C CA . LEU A 1 253 ? -24.832 1.477 43.625 1.00 92.00 253 LEU A CA 1
ATOM 2032 C C . LEU A 1 253 ? -23.335 1.168 43.429 1.00 92.00 253 LEU A C 1
ATOM 2034 O O . LEU A 1 253 ? -22.962 0.022 43.196 1.00 92.00 253 LEU A O 1
ATOM 2038 N N . TYR A 1 254 ? -22.463 2.178 43.529 1.00 93.38 254 TYR A N 1
ATOM 2039 C CA . TYR A 1 254 ? -21.020 1.984 43.353 1.00 93.38 254 TYR A CA 1
ATOM 2040 C C . TYR A 1 254 ? -20.406 1.088 44.425 1.00 93.38 254 TYR A C 1
ATOM 2042 O O . TYR A 1 254 ? -19.515 0.311 44.102 1.00 93.38 254 TYR A O 1
ATOM 2050 N N . LYS A 1 255 ? -20.906 1.131 45.663 1.00 92.88 255 LYS A N 1
ATOM 2051 C CA . LYS A 1 255 ? -20.441 0.242 46.733 1.00 92.88 255 LYS A CA 1
ATOM 2052 C C . LYS A 1 255 ? -20.642 -1.233 46.371 1.00 92.88 255 LYS A C 1
ATOM 2054 O O . LYS A 1 255 ? -19.726 -2.033 46.566 1.00 92.88 255 LYS A O 1
ATOM 2059 N N . ASP A 1 256 ? -21.795 -1.571 45.806 1.00 91.38 256 ASP A N 1
ATOM 2060 C CA . ASP A 1 256 ? -22.107 -2.951 45.430 1.00 91.38 256 ASP A CA 1
ATOM 2061 C C . ASP A 1 256 ? -21.392 -3.350 44.135 1.00 91.38 256 ASP A C 1
ATOM 2063 O O . ASP A 1 256 ? -20.839 -4.447 44.053 1.00 91.38 256 ASP A O 1
ATOM 2067 N N . ILE A 1 257 ? -21.251 -2.433 43.170 1.00 93.06 257 ILE A N 1
ATOM 2068 C CA . ILE A 1 257 ? -20.389 -2.654 41.998 1.00 93.06 257 ILE A CA 1
ATOM 2069 C C . ILE A 1 257 ? -18.942 -2.948 42.420 1.00 93.06 257 ILE A C 1
ATOM 2071 O O . ILE A 1 257 ? -18.331 -3.880 41.893 1.00 93.06 257 ILE A O 1
ATOM 2075 N N . ASP A 1 258 ? -18.385 -2.191 43.366 1.00 92.50 258 ASP A N 1
ATOM 2076 C CA . ASP A 1 258 ? -17.014 -2.374 43.846 1.00 92.50 258 ASP A CA 1
ATOM 2077 C C . ASP A 1 258 ? -16.875 -3.710 44.613 1.00 92.50 258 ASP A C 1
ATOM 2079 O O . ASP A 1 258 ? -15.873 -4.420 44.469 1.00 92.50 258 ASP A O 1
ATOM 2083 N N . ALA A 1 259 ? -17.903 -4.116 45.370 1.00 90.81 259 ALA A N 1
ATOM 2084 C CA . ALA A 1 259 ? -17.949 -5.412 46.050 1.00 90.81 259 ALA A CA 1
ATOM 2085 C C . ALA A 1 259 ? -17.996 -6.594 45.064 1.00 90.81 259 ALA A C 1
ATOM 2087 O O . ALA A 1 259 ? -17.236 -7.557 45.219 1.00 90.81 259 ALA A O 1
ATOM 2088 N N . ILE A 1 260 ? -18.832 -6.510 44.022 1.00 91.56 260 ILE A N 1
ATOM 2089 C CA . ILE A 1 260 ? -18.897 -7.507 42.944 1.00 91.56 260 ILE A CA 1
ATOM 2090 C C . ILE A 1 260 ? -17.559 -7.549 42.196 1.00 91.56 260 ILE A C 1
ATOM 2092 O O . ILE A 1 260 ? -17.005 -8.630 41.992 1.00 91.56 260 ILE A O 1
ATOM 2096 N N . SER A 1 261 ? -17.002 -6.386 41.853 1.00 89.81 261 SER A N 1
ATOM 2097 C CA . SER A 1 261 ? -15.717 -6.264 41.152 1.00 89.81 261 SER A CA 1
ATOM 2098 C C . SER A 1 261 ? -14.598 -6.978 41.912 1.00 89.81 261 SER A C 1
ATOM 2100 O O . SER A 1 261 ? -13.845 -7.764 41.335 1.00 89.81 261 SER A O 1
ATOM 2102 N N . LYS A 1 262 ? -14.543 -6.796 43.240 1.00 90.44 262 LYS A N 1
ATOM 2103 C CA . LYS A 1 262 ? -13.586 -7.485 44.114 1.00 90.44 262 LYS A CA 1
ATOM 2104 C C . LYS A 1 262 ? -13.833 -8.994 44.183 1.00 90.44 262 LYS A C 1
ATOM 2106 O O . LYS A 1 262 ? -12.881 -9.765 44.112 1.00 90.44 262 LYS A O 1
ATOM 2111 N N . LYS A 1 263 ? -15.093 -9.423 44.309 1.00 88.88 263 LYS A N 1
ATOM 2112 C CA . LYS A 1 263 ? -15.470 -10.844 44.405 1.00 88.88 263 LYS A CA 1
ATOM 2113 C C . LYS A 1 263 ? -15.115 -11.631 43.141 1.00 88.88 263 LYS A C 1
ATOM 2115 O O . LYS A 1 263 ? -14.655 -12.762 43.250 1.00 88.88 263 LYS A O 1
ATOM 2120 N N . TYR A 1 264 ? -15.317 -11.039 41.965 1.00 85.50 264 TYR A N 1
ATOM 2121 C CA . TYR A 1 264 ? -15.088 -11.698 40.674 1.00 85.50 264 TYR A CA 1
ATOM 2122 C C . TYR A 1 264 ? -13.756 -11.321 40.013 1.00 85.50 264 TYR A C 1
ATOM 2124 O O . TYR A 1 264 ? -13.432 -11.872 38.967 1.00 85.50 264 TYR A O 1
ATOM 2132 N N . SER A 1 265 ? -12.962 -10.434 40.626 1.00 85.50 265 SER A N 1
ATOM 2133 C CA . SER A 1 265 ? -11.701 -9.922 40.062 1.00 85.50 265 SER A CA 1
ATOM 2134 C C . SER A 1 265 ? -11.874 -9.346 38.649 1.00 85.50 265 SER A C 1
ATOM 2136 O O . SER A 1 265 ? -11.069 -9.594 37.753 1.00 85.50 265 SER A O 1
ATOM 2138 N N . VAL A 1 266 ? -12.947 -8.576 38.452 1.00 80.62 266 VAL A N 1
ATOM 2139 C CA . VAL A 1 266 ? -13.276 -7.889 37.195 1.00 80.62 266 VAL A CA 1
ATOM 2140 C C . VAL A 1 266 ? -13.472 -6.411 37.486 1.00 80.62 266 VAL A C 1
ATOM 2142 O O . VAL A 1 266 ? -14.139 -6.064 38.452 1.00 80.62 266 VAL A O 1
ATOM 2145 N N . ASP A 1 267 ? -12.928 -5.540 36.641 1.00 80.75 267 ASP A N 1
ATOM 2146 C CA . ASP A 1 267 ? -13.174 -4.104 36.739 1.00 80.75 267 ASP A CA 1
ATOM 2147 C C . ASP A 1 267 ? -14.458 -3.730 35.987 1.00 80.75 267 ASP A C 1
ATOM 2149 O O . ASP A 1 267 ? -14.444 -3.521 34.773 1.00 80.75 267 ASP A O 1
ATOM 2153 N N . ILE A 1 268 ? -15.584 -3.680 36.706 1.00 83.56 268 ILE A N 1
ATOM 2154 C CA . ILE A 1 268 ? -16.893 -3.338 36.130 1.00 83.56 268 ILE A CA 1
ATOM 2155 C C . ILE A 1 268 ? -16.959 -1.852 35.754 1.00 83.56 268 ILE A C 1
ATOM 2157 O O . ILE A 1 268 ? -17.618 -1.505 34.777 1.00 83.56 268 ILE A O 1
ATOM 2161 N N . ARG A 1 269 ? -16.272 -0.977 36.501 1.00 82.62 269 ARG A N 1
ATOM 2162 C CA . ARG A 1 269 ? -16.274 0.486 36.298 1.00 82.62 269 ARG A CA 1
ATOM 2163 C C . ARG A 1 269 ? -15.175 0.957 35.350 1.00 82.62 269 ARG A C 1
ATOM 2165 O O . ARG A 1 269 ? -15.184 2.118 34.943 1.00 82.62 269 ARG A O 1
ATOM 2172 N N . GLY A 1 270 ? -14.265 0.068 34.969 1.00 71.38 270 GLY A N 1
ATOM 2173 C CA . GLY A 1 270 ? -13.340 0.274 33.866 1.00 71.38 270 GLY A CA 1
ATOM 2174 C C . GLY A 1 270 ? -14.096 0.699 32.610 1.00 71.38 270 GLY A C 1
ATOM 2175 O O . GLY A 1 270 ? -15.235 0.297 32.379 1.00 71.38 270 GLY A O 1
ATOM 2176 N N . THR A 1 271 ? -13.512 1.582 31.810 1.00 65.12 271 THR A N 1
ATOM 2177 C CA . THR A 1 271 ? -14.140 1.976 30.542 1.00 65.12 271 THR A CA 1
ATOM 2178 C C . THR A 1 271 ? -13.915 0.905 29.476 1.00 65.12 271 THR A C 1
ATOM 2180 O O . THR A 1 271 ? -12.925 0.177 29.524 1.00 65.12 271 THR A O 1
ATOM 2183 N N . ASN A 1 272 ? -14.798 0.863 28.477 1.00 60.16 272 ASN A N 1
ATOM 2184 C CA . ASN A 1 272 ? -14.720 -0.020 27.309 1.00 60.16 272 ASN A CA 1
ATOM 2185 C C . ASN A 1 272 ? -14.822 -1.507 27.666 1.00 60.16 272 ASN A C 1
ATOM 2187 O O . ASN A 1 272 ? -14.077 -2.339 27.149 1.00 60.16 272 ASN A O 1
ATOM 2191 N N . ASN A 1 273 ? -15.766 -1.844 28.540 1.00 72.69 273 ASN A N 1
ATOM 2192 C CA . ASN A 1 273 ? -16.127 -3.226 28.824 1.00 72.69 273 ASN A CA 1
ATOM 2193 C C . ASN A 1 273 ? -17.628 -3.456 28.558 1.00 72.69 273 ASN A C 1
ATOM 2195 O O . ASN A 1 273 ? -18.381 -2.533 28.253 1.00 72.69 273 ASN A O 1
ATOM 2199 N N . GLN A 1 274 ? -18.082 -4.705 28.677 1.00 75.75 274 G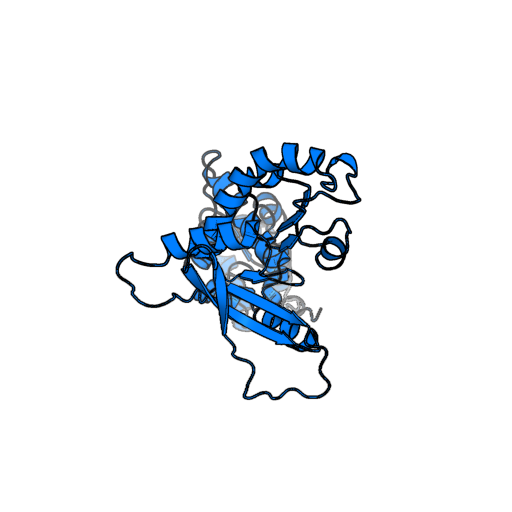LN A N 1
ATOM 2200 C CA . GLN A 1 274 ? -19.483 -5.077 28.429 1.00 75.75 274 GLN A CA 1
ATOM 2201 C C . GLN A 1 274 ? -20.501 -4.422 29.385 1.00 75.75 274 GLN A C 1
ATOM 2203 O O . GLN A 1 274 ? -21.700 -4.431 29.108 1.00 75.75 274 GLN A O 1
ATOM 2208 N N . PHE A 1 275 ? -20.052 -3.879 30.516 1.00 82.81 275 PHE A N 1
ATOM 2209 C CA . PHE A 1 275 ? -20.870 -3.257 31.554 1.00 82.81 275 PHE A CA 1
ATOM 2210 C C . PHE A 1 275 ? -20.881 -1.728 31.452 1.00 82.81 275 PHE A C 1
ATOM 2212 O O . PHE A 1 275 ? -21.931 -1.116 31.648 1.00 82.81 275 PHE A O 1
ATOM 2219 N N . HIS A 1 276 ? -19.738 -1.117 31.145 1.00 83.31 276 HIS A N 1
ATOM 2220 C CA . HIS A 1 276 ? -19.495 0.308 31.306 1.00 83.31 276 HIS A CA 1
ATOM 2221 C C . HIS A 1 276 ? -18.651 0.908 30.172 1.00 83.31 276 HIS A C 1
ATOM 2223 O O . HIS A 1 276 ? -17.657 0.337 29.712 1.00 83.31 276 HIS A O 1
ATOM 2229 N N . ALA A 1 277 ? -19.034 2.121 29.779 1.00 66.81 277 ALA A N 1
ATOM 2230 C CA . ALA A 1 277 ? -18.284 2.986 28.886 1.00 66.81 277 ALA A CA 1
ATOM 2231 C C . ALA A 1 277 ? -18.356 4.435 29.385 1.00 66.81 277 ALA A C 1
ATOM 2233 O O . ALA A 1 277 ? -19.424 4.931 29.745 1.00 66.81 277 ALA A O 1
ATOM 2234 N N . SER A 1 278 ? -17.223 5.134 29.379 1.00 65.25 278 SER A N 1
ATOM 2235 C CA . SER A 1 278 ? -17.199 6.586 29.562 1.00 65.25 278 SER A CA 1
ATOM 2236 C C . SER A 1 278 ? -17.462 7.274 28.223 1.00 65.25 278 SER A C 1
ATOM 2238 O O . SER A 1 278 ? -16.809 6.949 27.236 1.00 65.25 278 SER A O 1
ATOM 2240 N N . ILE A 1 279 ? -18.393 8.231 28.201 1.00 59.59 279 ILE A N 1
ATOM 2241 C CA . ILE A 1 279 ? -18.714 9.071 27.034 1.00 59.59 279 ILE A CA 1
ATOM 2242 C C . ILE A 1 279 ? -18.228 10.514 27.296 1.00 59.59 279 ILE A C 1
ATOM 2244 O O . ILE A 1 279 ? -18.028 10.901 28.452 1.00 59.59 279 ILE A O 1
ATOM 2248 N N . SER A 1 280 ? -18.039 11.303 26.231 1.00 45.41 280 SER A N 1
ATOM 2249 C CA . SER A 1 280 ? -17.635 12.723 26.217 1.00 45.41 280 SER A CA 1
ATOM 2250 C C . SER A 1 280 ? -18.049 13.524 27.464 1.00 45.41 280 SER A C 1
ATOM 2252 O O . SER A 1 280 ? -19.227 13.547 27.832 1.00 45.41 280 SER A O 1
ATOM 2254 N N . GLY A 1 281 ? -17.085 14.211 28.090 1.00 47.12 281 GLY A N 1
ATOM 2255 C CA . GLY A 1 281 ? -17.288 14.997 29.318 1.00 47.12 281 GLY A CA 1
ATOM 2256 C C . GLY A 1 281 ? -17.131 14.206 30.626 1.00 47.12 281 GLY A C 1
ATOM 2257 O O . GLY A 1 281 ? -17.515 14.699 31.684 1.00 47.12 281 GLY A O 1
ATOM 2258 N N . GLY A 1 282 ? -16.592 12.980 30.570 1.00 57.38 282 GLY A N 1
ATOM 2259 C CA . GLY A 1 282 ? -16.448 12.102 31.743 1.00 57.38 282 GLY A CA 1
ATOM 2260 C C . GLY A 1 282 ? -17.779 11.509 32.216 1.00 57.38 282 GLY A C 1
ATOM 2261 O O . GLY A 1 282 ? -17.933 11.148 33.387 1.00 57.38 282 GLY A O 1
ATOM 2262 N N . ILE A 1 283 ? -18.768 11.441 31.319 1.00 64.19 283 ILE A N 1
ATOM 2263 C CA . ILE A 1 283 ? -20.107 10.953 31.631 1.00 64.19 283 ILE A CA 1
ATOM 2264 C C . ILE A 1 283 ? -20.088 9.427 31.566 1.00 64.19 283 ILE A C 1
ATOM 2266 O O . ILE A 1 283 ? -20.140 8.824 30.495 1.00 64.19 283 ILE A O 1
ATOM 2270 N N . ASN A 1 284 ? -20.039 8.807 32.740 1.00 79.62 284 ASN A N 1
ATOM 2271 C CA . ASN A 1 284 ? -20.098 7.357 32.908 1.00 79.62 284 ASN A CA 1
ATOM 2272 C C . ASN A 1 284 ? -21.447 6.804 32.437 1.00 79.62 284 ASN A C 1
ATOM 2274 O O . ASN A 1 284 ? -22.497 7.304 32.852 1.00 79.62 284 ASN A O 1
ATOM 2278 N N . ARG A 1 285 ? -21.435 5.770 31.594 1.00 83.06 285 ARG A N 1
ATOM 2279 C CA . ARG A 1 285 ? -22.641 5.137 31.048 1.00 83.06 285 ARG A CA 1
ATOM 2280 C C . ARG A 1 285 ? -22.566 3.622 31.145 1.00 83.06 285 ARG A C 1
ATOM 2282 O O . ARG A 1 285 ? -21.504 3.023 31.014 1.00 83.06 285 ARG A O 1
ATOM 2289 N N . TYR A 1 286 ? -23.717 3.002 31.359 1.00 88.44 286 TYR A N 1
ATOM 2290 C CA . TYR A 1 286 ? -23.844 1.583 31.650 1.00 88.44 286 TYR A CA 1
ATOM 2291 C C . TYR A 1 286 ? -24.785 0.889 30.670 1.00 88.44 286 TYR A C 1
ATOM 2293 O O . TYR A 1 286 ? -25.794 1.449 30.226 1.00 88.44 286 TYR A O 1
ATOM 2301 N N . SER A 1 287 ? -24.430 -0.347 30.334 1.00 88.31 287 SER A N 1
ATOM 2302 C CA . SER A 1 287 ? -25.171 -1.194 29.406 1.00 88.31 287 SER A CA 1
ATOM 2303 C C . SER A 1 287 ? -26.371 -1.867 30.080 1.00 88.31 287 SER A C 1
ATOM 2305 O O . SER A 1 287 ? -26.539 -1.859 31.303 1.00 88.31 287 SER A O 1
ATOM 2307 N N . LYS A 1 288 ? -27.202 -2.538 29.278 1.00 89.56 288 LYS A N 1
ATOM 2308 C CA . LYS A 1 288 ? -28.241 -3.444 29.799 1.00 89.56 288 LYS A CA 1
ATOM 2309 C C . LYS A 1 288 ? -27.662 -4.651 30.543 1.00 89.56 288 LYS A C 1
ATOM 2311 O O . LYS A 1 288 ? -28.317 -5.171 31.439 1.00 89.56 288 LYS A O 1
ATOM 2316 N N . VAL A 1 289 ? -26.438 -5.069 30.215 1.00 89.12 289 VAL A N 1
ATOM 2317 C CA . VAL A 1 289 ? -25.751 -6.161 30.921 1.00 89.12 289 VAL A CA 1
ATOM 2318 C C . VAL A 1 289 ? -25.436 -5.739 32.357 1.00 89.12 289 VAL A C 1
ATOM 2320 O O . VAL A 1 289 ? -25.678 -6.511 33.279 1.00 89.12 289 VAL A O 1
ATOM 2323 N N . ALA A 1 290 ? -24.984 -4.495 32.563 1.00 91.38 290 ALA A N 1
ATOM 2324 C CA . ALA A 1 290 ? -24.774 -3.945 33.903 1.00 91.38 290 ALA A CA 1
ATOM 2325 C C . ALA A 1 290 ? -26.079 -3.852 34.708 1.00 91.38 290 ALA A C 1
ATOM 2327 O O . ALA A 1 290 ? -26.096 -4.207 35.883 1.00 91.38 290 ALA A O 1
ATOM 2328 N N . LEU A 1 291 ? -27.179 -3.425 34.075 1.00 93.06 291 LEU A N 1
ATOM 2329 C CA . LEU A 1 291 ? -28.500 -3.400 34.711 1.00 93.06 291 LEU A CA 1
ATOM 2330 C C . LEU A 1 291 ? -28.914 -4.790 35.212 1.00 93.06 291 LEU A C 1
ATOM 2332 O O . LEU A 1 291 ? -29.281 -4.930 36.374 1.00 93.06 291 LEU A O 1
ATOM 2336 N N . ASN A 1 292 ? -28.817 -5.812 34.361 1.00 92.31 292 ASN A N 1
ATOM 2337 C CA . ASN A 1 292 ? -29.219 -7.168 34.731 1.00 92.31 292 ASN A CA 1
ATOM 2338 C C . ASN A 1 292 ? -28.309 -7.762 35.817 1.00 92.31 292 ASN A C 1
ATOM 2340 O O . ASN A 1 292 ? -28.809 -8.362 36.759 1.00 92.31 292 ASN A O 1
ATOM 2344 N N . LEU A 1 293 ? -26.993 -7.525 35.743 1.00 93.62 293 LEU A N 1
ATOM 2345 C CA . LEU A 1 293 ? -26.044 -7.931 36.785 1.00 93.62 293 LEU A CA 1
ATOM 2346 C C . LEU A 1 293 ? -26.460 -7.411 38.171 1.00 93.62 293 LEU A C 1
ATOM 2348 O O . LEU A 1 293 ? -26.378 -8.136 39.158 1.00 93.62 293 LEU A O 1
ATOM 2352 N N . LEU A 1 294 ? -26.894 -6.154 38.243 1.00 92.94 294 LEU A N 1
ATOM 2353 C CA . LEU A 1 294 ? -27.260 -5.497 39.497 1.00 92.94 294 LEU A CA 1
ATOM 2354 C C . LEU A 1 294 ? -28.639 -5.906 40.017 1.00 92.94 294 LEU A C 1
ATOM 2356 O O . LEU A 1 294 ? -28.821 -5.988 41.229 1.00 92.94 294 LEU A O 1
ATOM 2360 N N . LEU A 1 295 ? -29.597 -6.168 39.126 1.00 91.94 295 LEU A N 1
ATOM 2361 C CA . LEU A 1 295 ? -30.896 -6.728 39.508 1.00 91.94 295 LEU A CA 1
ATOM 2362 C C . LEU A 1 295 ? -30.736 -8.144 40.067 1.00 91.94 295 LEU A C 1
ATOM 2364 O O . LEU A 1 295 ? -31.263 -8.444 41.133 1.00 91.94 295 LEU A O 1
ATOM 2368 N N . ASP A 1 296 ? -29.936 -8.974 39.401 1.00 91.94 296 ASP A N 1
ATOM 2369 C CA . ASP A 1 296 ? -29.633 -10.328 39.860 1.00 91.94 296 ASP A CA 1
ATOM 2370 C C . ASP A 1 296 ? -28.877 -10.307 41.192 1.00 91.94 296 ASP A C 1
ATOM 2372 O O . ASP A 1 296 ? -29.131 -11.139 42.058 1.00 91.94 296 ASP A O 1
ATOM 2376 N N . HIS A 1 297 ? -27.990 -9.325 41.398 1.00 90.06 297 HIS A N 1
ATOM 2377 C CA . HIS A 1 297 ? -27.315 -9.146 42.683 1.00 90.06 297 HIS A CA 1
ATOM 2378 C C . HIS A 1 297 ? -28.306 -8.832 43.809 1.00 90.06 297 HIS A C 1
ATOM 2380 O O . HIS A 1 297 ? -28.171 -9.378 44.898 1.00 90.06 297 HIS A O 1
ATOM 2386 N N . HIS A 1 298 ? -29.311 -7.996 43.535 1.00 86.38 298 HIS A N 1
ATOM 2387 C CA . HIS A 1 298 ? -30.363 -7.659 44.495 1.00 86.38 298 HIS A CA 1
ATOM 2388 C C . HIS A 1 298 ? -31.296 -8.826 44.821 1.00 86.38 298 HIS A C 1
ATOM 2390 O O . HIS A 1 298 ? -31.822 -8.888 45.930 1.00 86.38 298 HIS A O 1
ATOM 2396 N N . ASN A 1 299 ? -31.500 -9.728 43.863 1.00 87.06 299 ASN A N 1
ATOM 2397 C CA . ASN A 1 299 ? -32.350 -10.907 44.008 1.00 87.06 299 ASN A CA 1
ATOM 2398 C C . ASN A 1 299 ? -31.587 -12.135 44.546 1.00 87.06 299 ASN A C 1
ATOM 2400 O O . ASN A 1 299 ? -32.124 -13.240 44.510 1.00 87.06 299 ASN A O 1
ATOM 2404 N N . ASP A 1 300 ? -30.342 -11.960 45.009 1.00 85.94 300 ASP A N 1
ATOM 2405 C CA . ASP A 1 300 ? -29.443 -13.036 45.451 1.00 85.94 300 ASP A CA 1
ATOM 2406 C C . ASP A 1 300 ? -29.235 -14.150 44.396 1.00 85.94 300 ASP A C 1
ATOM 2408 O O . ASP A 1 300 ? -28.960 -15.312 44.712 1.00 85.94 300 ASP A O 1
ATOM 2412 N N . GLU A 1 301 ? -29.325 -13.801 43.110 1.00 88.62 301 GLU A N 1
ATOM 2413 C CA . GLU A 1 301 ? -29.107 -14.724 41.999 1.00 88.62 301 GLU A CA 1
ATOM 2414 C C . GLU A 1 301 ? -27.614 -14.912 41.663 1.00 88.62 301 GLU A C 1
ATOM 2416 O O . GLU A 1 301 ? -26.733 -14.107 41.983 1.00 88.62 301 GLU A O 1
ATOM 2421 N N . SER A 1 302 ? -27.300 -16.007 40.962 1.00 87.00 302 SER A N 1
ATOM 2422 C CA . SER A 1 302 ? -25.928 -16.297 40.539 1.00 87.00 302 SER A CA 1
ATOM 2423 C C . SER A 1 302 ? -25.441 -15.334 39.453 1.00 87.00 302 SER A C 1
ATOM 2425 O O . SER A 1 302 ? -25.937 -15.327 38.324 1.00 87.00 302 SER A O 1
ATOM 2427 N N . LEU A 1 303 ? -24.376 -14.591 39.765 1.00 89.00 303 LEU A N 1
ATOM 2428 C CA . LEU A 1 303 ? -23.764 -13.622 38.847 1.00 89.00 303 LEU A CA 1
ATOM 2429 C C . LEU A 1 303 ? -22.725 -14.237 37.897 1.00 89.00 303 LEU A C 1
ATOM 2431 O O . LEU A 1 303 ? -22.218 -13.551 37.014 1.00 89.00 303 LEU A O 1
ATOM 2435 N N . ALA A 1 304 ? -22.395 -15.526 38.042 1.00 84.56 304 ALA A N 1
ATOM 2436 C CA . ALA A 1 304 ? -21.319 -16.165 37.277 1.00 84.56 304 ALA A CA 1
ATOM 2437 C C . ALA A 1 304 ? -21.516 -16.054 35.752 1.00 84.56 304 ALA A C 1
ATOM 2439 O O . ALA A 1 304 ? -20.541 -15.887 35.021 1.00 84.56 304 ALA A O 1
ATOM 2440 N N . LYS A 1 305 ? -22.774 -16.066 35.286 1.00 86.00 305 LYS A N 1
ATOM 2441 C CA . LYS A 1 305 ? -23.159 -15.953 33.868 1.00 86.00 305 LYS A CA 1
ATOM 2442 C C . LYS A 1 305 ? -22.656 -14.676 33.184 1.00 86.00 305 LYS A C 1
ATOM 2444 O O . LYS A 1 305 ? -22.434 -14.690 31.980 1.00 86.00 305 LYS A O 1
ATOM 2449 N N . TYR A 1 306 ? -22.417 -13.606 33.939 1.00 82.31 306 TYR A N 1
ATOM 2450 C CA . TYR A 1 306 ? -21.928 -12.334 33.403 1.00 82.31 306 TYR A CA 1
ATOM 2451 C C . TYR A 1 306 ? -20.409 -12.288 33.212 1.00 82.31 306 TYR A C 1
ATOM 2453 O O . TYR A 1 306 ? -19.903 -11.373 32.569 1.00 82.31 306 TYR A O 1
ATOM 2461 N N . PHE A 1 307 ? -19.671 -13.255 33.758 1.00 81.81 307 PHE A N 1
ATOM 2462 C CA . PHE A 1 307 ? -18.204 -13.250 33.768 1.00 81.81 307 PHE A CA 1
ATOM 2463 C C . PHE A 1 307 ? -17.588 -14.386 32.941 1.00 81.81 307 PHE A C 1
ATOM 2465 O O . PHE A 1 307 ? -16.364 -14.506 32.861 1.00 81.81 307 PHE A O 1
ATOM 2472 N N . VAL A 1 308 ? -18.411 -15.223 32.301 1.00 69.50 308 VAL A N 1
ATOM 2473 C CA . VAL A 1 308 ? -17.927 -16.282 31.410 1.00 69.50 308 VAL A CA 1
ATOM 2474 C C . VAL A 1 308 ? -17.444 -15.646 30.108 1.00 69.50 308 VAL A C 1
ATOM 2476 O O . VAL A 1 308 ? -18.238 -15.096 29.350 1.00 69.50 308 VAL A O 1
ATOM 2479 N N . LYS A 1 309 ? -16.136 -15.737 29.831 1.00 50.22 309 LYS A N 1
ATOM 2480 C CA . LYS A 1 309 ? -15.571 -15.383 28.522 1.00 50.22 309 LYS A CA 1
ATOM 2481 C C . LYS A 1 309 ? -16.299 -16.179 27.440 1.00 50.22 309 LYS A C 1
ATOM 2483 O O . LYS A 1 309 ? -16.205 -17.408 27.419 1.00 50.22 309 LYS A O 1
ATOM 2488 N N . SER A 1 310 ? -16.977 -15.491 26.527 1.00 35.03 310 SER A N 1
ATOM 2489 C CA . SER A 1 310 ? -17.395 -16.077 25.260 1.00 35.03 310 SER A CA 1
ATOM 2490 C C . SER A 1 310 ? -16.140 -16.558 24.531 1.00 35.03 310 SER A C 1
ATOM 2492 O O . SER A 1 310 ? -15.373 -15.761 24.001 1.00 35.03 310 SER A O 1
ATOM 2494 N N . LYS A 1 311 ? -15.890 -17.869 24.551 1.00 27.80 311 LYS A N 1
ATOM 2495 C CA . LYS A 1 311 ? -15.043 -18.516 23.549 1.00 27.80 311 LYS A CA 1
ATOM 2496 C C . LYS A 1 311 ? -15.836 -18.531 22.243 1.00 27.80 311 LYS A C 1
ATOM 2498 O O . LYS A 1 311 ? -16.516 -19.519 21.981 1.00 27.80 311 LYS A O 1
ATOM 2503 N N . GLN A 1 312 ? -15.789 -17.445 21.483 1.00 28.50 312 GLN A N 1
ATOM 2504 C CA . GLN A 1 312 ? -16.109 -17.420 20.056 1.00 28.50 312 GLN A CA 1
ATOM 2505 C C . GLN A 1 312 ? -15.169 -16.440 19.373 1.00 28.50 312 GLN A C 1
ATOM 2507 O O . GLN A 1 312 ? -15.025 -15.322 19.913 1.00 28.50 312 GLN A O 1
#

Secondary structure (DSSP, 8-state):
-EEE---SSHHHHH-TTSEEEESSGGGGS---S-EEEETT-BTTBGGG---SHHHHHHHHHHHHHHHHHHHHHHHHS-EEEES--TT-HHHHHHHHHHHHHHS-TT--SPPEEEEEEEEEE---S---TTSS-SEEEEE-STT-EEEEEEEEES-HHHHHHHHHTTPPPHHHHHHHHHHHHHHHHHHHSSS----THHHHTTT-HHHHHHHHT-HHHHHHHHT---HHHHHHHS-B-HHHHHHHTT-SSHHHHHHHHHHHHHHHT--SSSSSSSSEEEETTTEEEE-HHHHHHHHHHHTT---GGGT-----

Radius of gyration: 28.73 Å; chains: 1; bounding box: 67×47×78 Å

Organism: NCBI:txid1423812